Protein AF-A9YYJ5-F1 (afdb_monomer_lite)

pLDDT: mean 94.6, std 5.11, range [68.69, 98.81]

InterPro domains:
  IPR011050 Pectin lyase fold/virulence factor [SSF51126] (21-91)
  IPR057275 GLAA-B, beta-barrel domain I [PF23763] (78-206)

Foldseek 3Di:
DEAEDEQPPFDWDQDDFPVAFRDTAGEPAEQECEEAEEAECVQYEYEYFDQHAHAEAYQYENYEYENYHYYYPADLKWKWFFADDDPVQGKTKTQTDPSFDWDADPQFIWTDGGPDIFGQAFKFKADPVVRGGDDPRVQQDDFPFKDFAPDDDCPVVDDDPDDDDCPPPVNVPPRMDTQWGWDAPDVRMIMIHRGDGHHDDGRIMMMGQHHPNVSRRHDNYDHYSYYNYYYD

Structure (mmCIF, N/CA/C/O backbone):
data_AF-A9YYJ5-F1
#
_entry.id   AF-A9YYJ5-F1
#
loop_
_atom_site.group_PDB
_atom_site.id
_atom_site.type_symbol
_atom_site.label_atom_id
_atom_site.label_alt_id
_atom_site.label_comp_id
_atom_site.label_asym_id
_atom_site.label_entity_id
_atom_site.label_seq_id
_atom_site.pdbx_PDB_ins_code
_atom_site.Cartn_x
_atom_site.Cartn_y
_atom_site.Cartn_z
_atom_site.occupancy
_atom_site.B_iso_or_equiv
_atom_site.auth_seq_id
_atom_site.auth_comp_id
_atom_site.auth_asym_id
_atom_site.auth_atom_id
_atom_site.pdbx_PDB_model_num
ATOM 1 N N . GLY A 1 1 ? -7.879 -14.415 21.179 1.00 96.62 1 GLY A N 1
ATOM 2 C CA . GLY A 1 1 ? -8.102 -15.306 20.013 1.00 96.62 1 GLY A CA 1
ATOM 3 C C . GLY A 1 1 ? -7.840 -14.550 18.723 1.00 96.62 1 GLY A C 1
ATOM 4 O O . GLY A 1 1 ? -7.528 -13.370 18.808 1.00 96.62 1 GLY A O 1
ATOM 5 N N . VAL A 1 2 ? -7.962 -15.189 17.555 1.00 98.62 2 VAL A N 1
ATOM 6 C CA . VAL A 1 2 ? -7.842 -14.508 16.248 1.00 98.62 2 VAL A CA 1
ATOM 7 C C . VAL A 1 2 ? -9.230 -14.364 15.625 1.00 98.62 2 VAL A C 1
ATOM 9 O O . VAL A 1 2 ? -9.954 -15.352 15.516 1.00 98.62 2 VAL A O 1
ATOM 12 N N . TYR A 1 3 ? -9.602 -13.143 15.243 1.00 98.56 3 TYR A N 1
ATOM 13 C CA . TYR A 1 3 ? -10.899 -12.817 14.646 1.00 98.56 3 TYR A CA 1
ATOM 14 C C . TYR A 1 3 ? -10.692 -12.172 13.281 1.00 98.56 3 TYR A C 1
ATOM 16 O O . TYR A 1 3 ? -9.906 -11.236 13.151 1.00 98.56 3 TYR A O 1
ATOM 24 N N . HIS A 1 4 ? -11.412 -12.665 12.277 1.00 98.38 4 HIS A N 1
ATOM 25 C CA . HIS A 1 4 ? -11.310 -12.194 10.899 1.00 98.38 4 HIS A CA 1
ATOM 26 C C . HIS A 1 4 ? -12.514 -11.330 10.531 1.00 98.38 4 HIS A C 1
ATOM 28 O O . HIS A 1 4 ? -13.659 -11.712 10.780 1.00 98.38 4 HIS A O 1
ATOM 34 N N . PHE A 1 5 ? -12.249 -10.184 9.908 1.00 98.19 5 PHE A N 1
ATOM 35 C CA . PHE A 1 5 ? -13.264 -9.227 9.478 1.00 98.19 5 PHE A CA 1
ATOM 36 C C . PHE A 1 5 ? -13.192 -9.037 7.968 1.00 98.19 5 PHE A C 1
ATOM 38 O O . PHE A 1 5 ? -12.142 -8.692 7.427 1.00 98.19 5 PHE A O 1
ATOM 45 N N . TYR A 1 6 ? -14.332 -9.242 7.309 1.00 97.75 6 TYR A N 1
ATOM 46 C CA . TYR A 1 6 ? -14.466 -9.166 5.858 1.00 97.75 6 TYR A CA 1
ATOM 47 C C . TYR A 1 6 ? -15.315 -7.957 5.445 1.00 97.75 6 TYR A C 1
ATOM 49 O O . TYR A 1 6 ? -16.278 -7.602 6.141 1.00 97.75 6 TYR A O 1
ATOM 57 N N . PRO A 1 7 ? -14.997 -7.317 4.307 1.00 96.38 7 PRO A N 1
ATOM 58 C CA . PRO A 1 7 ? -15.644 -6.081 3.890 1.00 96.38 7 PRO A CA 1
ATOM 59 C C . PRO A 1 7 ? -17.125 -6.273 3.546 1.00 96.38 7 PRO A C 1
ATOM 61 O O . PRO A 1 7 ? -17.901 -5.324 3.645 1.00 96.38 7 PRO A O 1
ATOM 64 N N . ASP A 1 8 ? -17.547 -7.477 3.169 1.00 95.81 8 ASP A N 1
ATOM 65 C CA . ASP A 1 8 ? -18.873 -7.825 2.644 1.00 95.81 8 ASP A CA 1
ATOM 66 C C . ASP A 1 8 ? -20.043 -7.333 3.494 1.00 95.81 8 ASP A C 1
ATOM 68 O O . ASP A 1 8 ? -21.088 -6.961 2.953 1.00 95.81 8 ASP A O 1
ATOM 72 N N . LYS A 1 9 ? -19.865 -7.319 4.819 1.00 95.25 9 LYS A N 1
ATOM 73 C CA . LYS A 1 9 ? -20.883 -6.905 5.797 1.00 95.25 9 LYS A CA 1
ATOM 74 C C . LYS A 1 9 ? -20.497 -5.663 6.603 1.00 95.25 9 LYS A C 1
ATOM 76 O O . LYS A 1 9 ? -21.280 -5.241 7.449 1.00 95.25 9 LYS A O 1
ATOM 81 N N . GLY A 1 10 ? -19.327 -5.078 6.348 1.00 94.75 10 GLY A N 1
ATOM 82 C CA . GLY A 1 10 ? -18.907 -3.841 7.005 1.00 94.75 10 GLY A CA 1
ATOM 83 C C . GLY A 1 10 ? -19.797 -2.661 6.608 1.00 94.75 10 GLY A C 1
ATOM 84 O O . GLY A 1 10 ? -20.263 -2.585 5.467 1.00 94.75 10 GLY A O 1
ATOM 85 N N . LEU A 1 11 ? -20.009 -1.718 7.531 1.00 96.19 11 LEU A N 1
ATOM 86 C CA . LEU A 1 11 ? -20.732 -0.484 7.229 1.00 96.19 11 LEU A CA 1
ATOM 87 C C . LEU A 1 11 ? -19.965 0.285 6.148 1.00 96.19 11 LEU A C 1
ATOM 89 O O . LEU A 1 11 ? -18.800 0.627 6.344 1.00 96.19 11 LEU A O 1
ATOM 93 N N . ASN A 1 12 ? -20.619 0.548 5.018 1.00 95.81 12 ASN A N 1
ATOM 94 C CA . ASN A 1 12 ? -20.059 1.340 3.930 1.00 95.81 12 ASN A CA 1
ATOM 95 C C . ASN A 1 12 ? -20.434 2.815 4.111 1.00 95.81 12 ASN A C 1
ATOM 97 O O . ASN A 1 12 ? -21.616 3.158 4.060 1.00 95.81 12 ASN A O 1
ATOM 101 N N . GLN A 1 13 ? -19.443 3.683 4.298 1.00 93.19 13 GLN A N 1
ATOM 102 C CA . GLN A 1 13 ? -19.667 5.1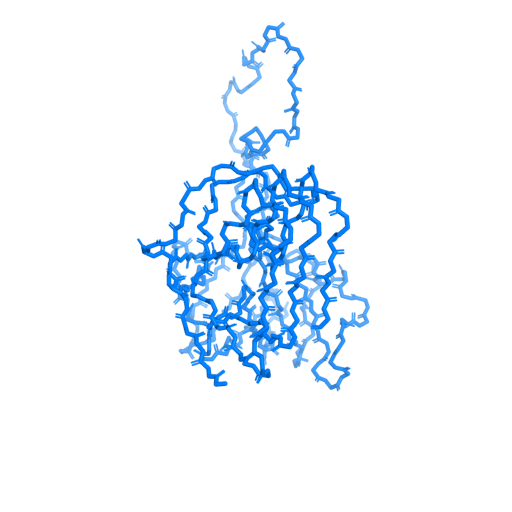00 4.575 1.00 93.19 13 GLN A CA 1
ATOM 103 C C . GLN A 1 13 ? -18.597 5.968 3.913 1.00 93.19 13 GLN A C 1
ATOM 105 O O . GLN A 1 13 ? -17.415 5.632 3.926 1.00 93.19 13 GLN A O 1
ATOM 110 N N . PHE A 1 14 ? -19.005 7.113 3.361 1.00 93.88 14 PHE A N 1
ATOM 111 C CA . PHE A 1 14 ? -18.060 8.140 2.931 1.00 93.88 14 PHE A CA 1
ATOM 112 C C . PHE A 1 14 ? -17.509 8.883 4.147 1.00 93.88 14 PHE A C 1
ATOM 114 O O . PHE A 1 14 ? -18.274 9.454 4.929 1.00 93.88 14 PHE A O 1
ATOM 121 N N . VAL A 1 15 ? -16.187 8.891 4.295 1.00 91.81 15 VAL A N 1
ATOM 122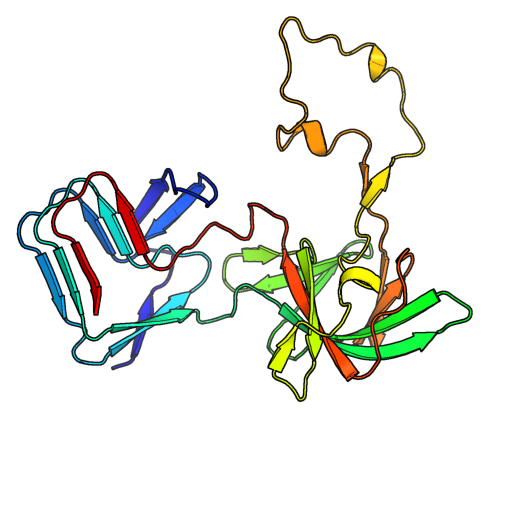 C CA . VAL A 1 15 ? -15.505 9.504 5.437 1.00 91.81 15 VAL A CA 1
ATOM 123 C C . VAL A 1 15 ? -14.485 10.536 4.978 1.00 91.81 15 VAL A C 1
ATOM 125 O O . VAL A 1 15 ? -13.858 10.397 3.929 1.00 91.81 15 VAL A O 1
ATOM 128 N N . TYR A 1 16 ? -14.309 11.560 5.812 1.00 91.06 16 TYR A N 1
ATOM 129 C CA . TYR A 1 16 ? -13.240 12.542 5.666 1.00 91.06 16 TYR A CA 1
ATOM 130 C C . TYR A 1 16 ? -12.121 12.177 6.631 1.00 91.06 16 TYR A C 1
ATOM 132 O O . TYR A 1 16 ? -12.349 12.169 7.847 1.00 91.06 16 TYR A O 1
ATOM 140 N N . LEU A 1 17 ? -10.941 11.860 6.107 1.00 88.25 17 LEU A N 1
ATOM 141 C CA . LEU A 1 17 ? -9.835 11.326 6.898 1.00 88.25 17 LEU A CA 1
ATOM 142 C C . LEU A 1 17 ? -8.634 12.265 6.807 1.00 88.25 17 LEU A C 1
ATOM 144 O O . LEU A 1 17 ? -7.987 12.374 5.770 1.00 88.25 17 LEU A O 1
ATOM 148 N N . SER A 1 18 ? -8.301 12.925 7.918 1.00 85.75 18 SER A N 1
ATOM 149 C CA . SER A 1 18 ? -7.141 13.820 7.967 1.00 85.75 18 SER A CA 1
ATOM 150 C C . SER A 1 18 ? -5.857 13.095 7.533 1.00 85.75 18 SER A C 1
ATOM 152 O O . SER A 1 18 ? -5.591 11.963 7.953 1.00 85.75 18 SER A O 1
ATOM 154 N N . ASN A 1 19 ? -5.065 13.749 6.672 1.00 84.69 19 ASN A N 1
ATOM 155 C CA . ASN A 1 19 ? -3.820 13.236 6.070 1.00 84.69 19 ASN A CA 1
ATOM 156 C C . ASN A 1 19 ? -3.968 11.959 5.200 1.00 84.69 19 ASN A C 1
ATOM 158 O O . ASN A 1 19 ? -2.980 11.430 4.673 1.00 84.69 19 ASN A O 1
ATOM 162 N N . HIS A 1 20 ? -5.202 11.492 5.018 1.00 86.94 20 HIS A N 1
ATOM 163 C CA . HIS A 1 20 ? -5.596 10.355 4.197 1.00 86.94 20 HIS A CA 1
ATOM 164 C C . HIS A 1 20 ? -6.544 10.828 3.094 1.00 86.94 20 HIS A C 1
ATOM 166 O O . HIS A 1 20 ? -6.828 12.018 2.960 1.00 86.94 20 HIS A O 1
ATOM 172 N N . ARG A 1 21 ? -6.969 9.906 2.234 1.00 84.00 21 ARG A N 1
ATOM 173 C CA . ARG A 1 21 ? -7.915 10.223 1.172 1.00 84.00 21 ARG A CA 1
ATOM 174 C C . ARG A 1 21 ? -9.342 10.170 1.708 1.00 84.00 21 ARG A C 1
ATOM 176 O O . ARG A 1 21 ? -9.720 9.190 2.344 1.00 84.00 21 ARG A O 1
ATOM 183 N N . ASP A 1 22 ? -10.137 11.175 1.359 1.00 89.62 22 ASP A N 1
ATOM 184 C CA . ASP A 1 22 ? -11.587 11.126 1.536 1.00 89.62 22 ASP A CA 1
ATOM 185 C C . ASP A 1 22 ? -12.166 10.074 0.586 1.00 89.62 22 ASP A C 1
ATOM 187 O O . ASP A 1 22 ? -11.967 10.128 -0.637 1.00 89.62 22 ASP A O 1
ATOM 191 N N . VAL A 1 23 ? -12.809 9.058 1.151 1.00 89.88 23 VAL A N 1
ATOM 192 C CA . VAL A 1 23 ? -13.173 7.845 0.416 1.00 89.88 23 VAL A CA 1
ATOM 193 C C . VAL A 1 23 ? -14.342 7.131 1.091 1.00 89.88 23 VAL A C 1
ATOM 195 O O . VAL A 1 23 ? -14.596 7.308 2.282 1.00 89.88 23 VAL A O 1
ATOM 198 N N . PHE A 1 24 ? -15.063 6.316 0.321 1.00 92.19 24 PHE A N 1
ATOM 199 C CA . PHE A 1 24 ? -15.942 5.302 0.894 1.00 92.19 24 PHE A CA 1
ATOM 200 C C . PHE A 1 24 ? -15.090 4.211 1.538 1.00 92.19 24 PHE A C 1
ATOM 202 O O . PHE A 1 24 ? -14.284 3.573 0.861 1.00 92.19 24 PHE A O 1
ATOM 209 N N . VAL A 1 25 ? -15.271 4.006 2.836 1.00 92.75 25 VAL A N 1
ATOM 210 C CA . VAL A 1 25 ? -14.623 2.935 3.595 1.00 92.75 25 VAL A CA 1
ATOM 211 C C . VAL A 1 25 ? -15.653 1.906 4.021 1.00 92.75 25 VAL A C 1
ATOM 213 O O . VAL A 1 25 ? -16.832 2.218 4.185 1.00 92.75 25 VAL A O 1
ATOM 216 N N . ARG A 1 26 ? -15.183 0.681 4.254 1.00 95.81 26 ARG A N 1
ATOM 217 C CA . ARG A 1 26 ? -15.946 -0.365 4.932 1.00 95.81 26 ARG A CA 1
ATOM 218 C C . ARG A 1 26 ? -15.383 -0.538 6.331 1.00 95.81 26 ARG A C 1
ATOM 220 O O . ARG A 1 26 ? -14.184 -0.781 6.467 1.00 95.81 26 ARG A O 1
ATOM 227 N N . THR A 1 27 ? -16.222 -0.399 7.350 1.00 95.94 27 THR A N 1
ATOM 228 C CA . THR A 1 27 ? -15.793 -0.516 8.749 1.00 95.94 27 THR A CA 1
ATOM 229 C C . THR A 1 27 ? -16.475 -1.668 9.470 1.00 95.94 27 THR A C 1
ATOM 231 O O . THR A 1 27 ? -17.664 -1.922 9.266 1.00 95.94 27 THR A O 1
ATOM 234 N N . ALA A 1 28 ? -15.704 -2.382 10.293 1.00 96.56 28 ALA A N 1
ATOM 235 C CA . ALA A 1 28 ? -16.232 -3.429 11.164 1.00 96.56 28 ALA A CA 1
ATOM 236 C C . ALA A 1 28 ? -16.774 -2.855 12.481 1.00 96.56 28 ALA A C 1
ATOM 238 O O . ALA A 1 28 ? -17.747 -3.379 13.015 1.00 96.56 28 ALA A O 1
ATOM 239 N N . PHE A 1 29 ? -16.177 -1.765 12.975 1.00 97.19 29 PHE A N 1
ATOM 240 C CA . PHE A 1 29 ? -16.532 -1.140 14.247 1.00 97.19 29 PHE A CA 1
ATOM 241 C C . PHE A 1 29 ? -16.857 0.354 14.058 1.00 97.19 29 PHE A C 1
ATOM 243 O O . PHE A 1 29 ? -16.022 1.216 14.359 1.00 97.19 29 PHE A O 1
ATOM 250 N N . PRO A 1 30 ? -18.065 0.684 13.559 1.00 96.38 30 PRO A N 1
ATOM 251 C CA . PRO A 1 30 ? -18.573 2.051 13.555 1.00 96.38 30 PRO A CA 1
ATOM 252 C C . PRO A 1 30 ? -19.052 2.441 14.962 1.00 96.38 30 PRO A C 1
ATOM 254 O O . PRO A 1 30 ? -20.180 2.151 15.354 1.00 96.38 30 PRO A O 1
ATOM 2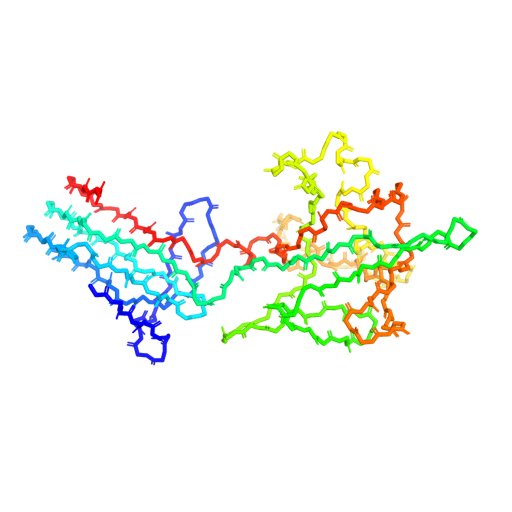57 N N . ILE A 1 31 ? -18.196 3.111 15.729 1.00 97.38 31 ILE A N 1
ATOM 258 C CA . ILE A 1 31 ? -18.506 3.627 17.067 1.00 97.38 31 ILE A CA 1
ATOM 259 C C . ILE A 1 31 ? -18.994 5.068 16.895 1.00 97.38 31 ILE A C 1
ATOM 261 O O . ILE A 1 31 ? -18.206 6.014 16.901 1.00 97.38 31 ILE A O 1
ATOM 265 N N . ILE A 1 32 ? -20.295 5.224 16.648 1.00 97.00 32 ILE A N 1
ATOM 266 C CA . ILE A 1 32 ? -20.912 6.505 16.288 1.00 97.00 32 ILE A CA 1
ATOM 267 C C . ILE A 1 32 ? -21.961 6.886 17.335 1.00 97.00 32 ILE A C 1
ATOM 269 O O . ILE A 1 32 ? -22.839 6.076 17.621 1.00 97.00 32 ILE A O 1
ATOM 273 N N . ASN A 1 33 ? -21.909 8.118 17.852 1.00 97.62 33 ASN A N 1
ATOM 274 C CA . ASN A 1 33 ? -22.857 8.639 18.849 1.00 97.62 33 ASN A CA 1
ATOM 275 C C . ASN A 1 33 ? -22.924 7.824 20.158 1.00 97.62 33 ASN A C 1
ATOM 277 O O . ASN A 1 33 ? -23.997 7.655 20.738 1.00 97.62 33 ASN A O 1
ATOM 281 N N . TYR A 1 34 ? -21.779 7.323 20.630 1.00 97.94 34 TYR A N 1
ATOM 282 C CA . TYR A 1 34 ? -21.665 6.644 21.925 1.00 97.94 34 TYR A CA 1
ATOM 283 C C . TYR A 1 34 ? -21.164 7.582 23.027 1.00 97.94 34 TYR A C 1
ATOM 285 O O . TYR A 1 34 ? -20.306 8.424 22.784 1.00 97.94 34 TYR A O 1
ATOM 293 N N . ASP A 1 35 ? -21.635 7.367 24.256 1.00 97.88 35 ASP A N 1
ATOM 294 C CA . ASP A 1 35 ? -21.037 7.906 25.481 1.00 97.88 35 ASP A CA 1
ATOM 295 C C . ASP A 1 35 ? -20.796 6.748 26.459 1.00 97.88 35 ASP A C 1
ATOM 297 O O . ASP A 1 35 ? -21.747 6.110 26.913 1.00 97.88 35 ASP A O 1
ATOM 301 N N . GLY A 1 36 ? -19.527 6.432 26.723 1.00 97.38 36 GLY A N 1
ATOM 302 C CA . GLY A 1 36 ? -19.134 5.324 27.598 1.00 97.38 36 GLY A CA 1
ATOM 303 C C . GLY A 1 36 ? -19.165 3.966 26.895 1.00 97.38 36 GLY A C 1
ATOM 304 O O . GLY A 1 36 ? -20.003 3.117 27.197 1.00 97.38 36 GLY A O 1
ATOM 305 N N . PHE A 1 37 ? -18.233 3.740 25.966 1.00 97.19 37 PHE A N 1
ATOM 306 C CA . PHE A 1 37 ? -18.127 2.485 25.213 1.00 97.19 37 PHE A CA 1
ATOM 307 C C . PHE A 1 37 ? -16.703 1.924 25.240 1.00 97.19 37 PHE A C 1
ATOM 309 O O . PHE A 1 37 ? -15.749 2.628 24.913 1.00 97.19 37 PHE A O 1
ATOM 316 N N . THR A 1 38 ? -16.559 0.640 25.573 1.00 98.19 38 THR A N 1
ATOM 317 C CA . THR A 1 38 ? -15.255 -0.032 25.639 1.00 98.19 38 THR A CA 1
ATOM 318 C C . THR A 1 38 ? -15.239 -1.289 24.780 1.00 98.19 38 THR A C 1
ATOM 320 O O . THR A 1 38 ? -16.091 -2.165 24.938 1.00 98.19 38 THR A O 1
ATOM 323 N N . ILE A 1 39 ? -14.226 -1.408 23.922 1.00 98.06 39 ILE A N 1
ATOM 324 C CA . ILE A 1 39 ? -13.825 -2.674 23.303 1.00 98.06 39 ILE A CA 1
ATOM 325 C C . ILE A 1 39 ? -12.624 -3.204 24.084 1.00 98.06 39 ILE A C 1
ATOM 327 O O . ILE A 1 39 ? -11.557 -2.599 24.048 1.00 98.06 39 ILE A O 1
ATOM 331 N N . ASP A 1 40 ? -12.790 -4.339 24.763 1.00 98.06 40 ASP A N 1
ATOM 332 C CA . ASP A 1 40 ? -11.686 -5.077 25.384 1.00 98.06 40 ASP A CA 1
ATOM 333 C C . ASP A 1 40 ? -11.434 -6.369 24.604 1.00 98.06 40 ASP A C 1
ATOM 335 O O . ASP A 1 40 ? -12.213 -7.326 24.663 1.00 98.06 40 ASP A O 1
ATOM 339 N N . GLY A 1 41 ? -10.344 -6.384 23.838 1.00 97.56 41 GLY A N 1
ATOM 340 C CA . GLY A 1 41 ? -9.949 -7.537 23.039 1.00 97.56 41 GLY A CA 1
ATOM 341 C C . GLY A 1 41 ? -9.445 -8.713 23.869 1.00 97.56 41 GLY A C 1
ATOM 342 O O . GLY A 1 41 ? -9.337 -9.815 23.327 1.00 97.56 41 GLY A O 1
ATOM 343 N N . GLN A 1 42 ? -9.130 -8.514 25.154 1.00 97.94 42 GLN A N 1
ATOM 344 C CA . GLN A 1 42 ? -8.554 -9.530 26.041 1.00 97.94 42 GLN A CA 1
ATOM 345 C C . GLN A 1 42 ? -7.342 -10.249 25.407 1.00 97.94 42 GLN A C 1
ATOM 347 O O . GLN A 1 42 ? -7.209 -11.471 25.479 1.00 97.94 42 GLN A O 1
ATOM 352 N N . GLY A 1 43 ? -6.483 -9.490 24.717 1.00 97.94 43 GLY A N 1
ATOM 353 C CA . GLY A 1 43 ? -5.297 -9.997 24.021 1.00 97.94 43 GLY A CA 1
ATOM 354 C C . GLY A 1 43 ? -5.603 -10.646 22.669 1.00 97.94 43 GLY A C 1
ATOM 355 O O . GLY A 1 43 ? -4.887 -11.548 22.237 1.00 97.94 43 GLY A O 1
ATOM 356 N N . SER A 1 44 ? -6.697 -10.256 22.012 1.00 98.38 44 SER A N 1
ATOM 357 C CA . SER A 1 44 ? -7.081 -10.812 20.711 1.00 98.38 44 SER A CA 1
ATOM 358 C C . SER A 1 44 ? -6.425 -10.088 19.539 1.00 98.38 44 SER A C 1
ATOM 360 O O . SER A 1 44 ? -6.140 -8.895 19.601 1.00 98.38 44 SER A O 1
ATOM 362 N N . THR A 1 45 ? -6.243 -10.819 18.441 1.00 98.62 45 THR A N 1
ATOM 363 C CA . THR A 1 45 ? -5.771 -10.288 17.162 1.00 98.62 45 THR A CA 1
ATOM 364 C C . THR A 1 45 ? -6.942 -10.177 16.198 1.00 98.62 45 THR A C 1
ATOM 366 O O . THR A 1 45 ? -7.654 -11.154 15.962 1.00 98.62 45 THR A O 1
ATOM 369 N N . PHE A 1 46 ? -7.149 -8.990 15.646 1.00 98.50 46 PHE A N 1
ATOM 370 C CA . PHE A 1 46 ? -8.148 -8.702 14.628 1.00 98.50 46 PHE A CA 1
ATOM 371 C C . PHE A 1 46 ? -7.453 -8.592 13.272 1.00 98.50 46 PHE A C 1
ATOM 373 O O . PHE A 1 46 ? -6.627 -7.703 13.068 1.00 98.50 46 PHE A O 1
ATOM 380 N N . ILE A 1 47 ? -7.790 -9.507 12.365 1.00 98.38 47 ILE A N 1
ATOM 381 C CA . ILE A 1 47 ? -7.263 -9.569 11.002 1.00 98.38 47 ILE A CA 1
ATOM 382 C C . ILE A 1 47 ? -8.315 -9.025 10.040 1.00 98.38 47 ILE A C 1
ATOM 384 O O . ILE A 1 47 ? -9.430 -9.546 9.955 1.00 98.38 47 ILE A O 1
ATOM 388 N N . PHE A 1 48 ? -7.962 -7.975 9.309 1.00 98.06 48 PHE A N 1
ATOM 389 C CA . PHE A 1 48 ? -8.845 -7.321 8.349 1.00 98.06 48 PHE A CA 1
ATOM 390 C C . PHE A 1 48 ? -8.524 -7.744 6.919 1.00 98.06 48 PHE A C 1
ATOM 392 O O . PHE A 1 48 ? -7.364 -7.795 6.509 1.00 98.06 48 PHE A O 1
ATOM 399 N N . HIS A 1 49 ? -9.569 -8.025 6.148 1.00 97.62 49 HIS A N 1
ATOM 400 C CA . HIS A 1 49 ? -9.461 -8.448 4.759 1.00 97.62 49 HIS A CA 1
ATOM 401 C C . HIS A 1 49 ? -9.787 -7.283 3.812 1.00 97.62 49 HIS A C 1
ATOM 403 O O . HIS A 1 49 ? -10.785 -6.581 3.978 1.00 97.62 49 HIS A O 1
ATOM 409 N N . GLY A 1 50 ? -8.930 -7.053 2.815 1.00 94.88 50 GLY A N 1
ATOM 410 C CA . GLY A 1 50 ? -9.036 -5.911 1.901 1.00 94.88 50 GLY A CA 1
ATOM 411 C C . GLY A 1 50 ? -8.850 -4.540 2.565 1.00 94.88 50 GLY A C 1
ATOM 412 O O . GLY A 1 50 ? -8.283 -4.402 3.650 1.00 94.88 50 GLY A O 1
ATOM 413 N N . THR A 1 51 ? -9.320 -3.482 1.901 1.00 93.94 51 THR A N 1
ATOM 414 C CA . THR A 1 51 ? -9.175 -2.096 2.377 1.00 93.94 51 THR A CA 1
ATOM 415 C C . THR A 1 51 ? -10.294 -1.715 3.351 1.00 93.94 51 THR A C 1
ATOM 417 O O . THR A 1 51 ? -11.212 -0.965 3.005 1.00 93.94 51 THR A O 1
ATOM 420 N N . MET A 1 52 ? -10.243 -2.257 4.567 1.00 95.94 52 MET A N 1
ATOM 421 C CA . MET A 1 52 ? -11.176 -1.912 5.647 1.00 95.94 52 MET A CA 1
ATOM 422 C C . MET A 1 52 ? -10.601 -0.854 6.591 1.00 95.94 52 MET A C 1
ATOM 424 O O . MET A 1 52 ? -9.401 -0.842 6.842 1.00 95.94 52 MET A O 1
ATOM 428 N N . LEU A 1 53 ? -11.474 -0.008 7.144 1.00 96.00 53 LEU A N 1
ATOM 429 C CA . LEU A 1 53 ? -11.201 0.851 8.301 1.00 96.00 53 LEU A CA 1
ATOM 430 C C . LEU A 1 53 ? -11.647 0.093 9.563 1.00 96.00 53 LEU A C 1
ATOM 432 O O . LEU A 1 53 ? -12.856 0.032 9.804 1.00 96.00 53 LEU A O 1
ATOM 436 N N . PRO A 1 54 ? -10.734 -0.489 10.363 1.00 97.06 54 PRO A N 1
ATOM 437 C CA . PRO A 1 54 ? -11.094 -1.270 11.543 1.00 97.06 54 PRO A CA 1
ATOM 438 C C . PRO A 1 54 ? -12.040 -0.524 12.481 1.00 97.06 54 PRO A C 1
ATOM 440 O O . PRO A 1 54 ? -13.192 -0.934 12.637 1.00 97.06 54 PRO A O 1
ATOM 443 N N . PHE A 1 55 ? -11.581 0.608 13.021 1.00 97.25 55 PHE A N 1
ATOM 444 C CA . PHE A 1 55 ? -12.306 1.395 14.012 1.00 97.25 55 PHE A CA 1
ATOM 445 C C . PHE A 1 55 ? -12.606 2.794 13.488 1.00 97.25 55 PHE A C 1
ATOM 447 O O . PHE A 1 55 ? -11.694 3.578 13.200 1.00 97.25 55 PHE A O 1
ATOM 454 N N . HIS A 1 56 ? -13.892 3.126 13.405 1.00 96.38 56 HIS A N 1
ATOM 455 C CA . HIS A 1 56 ? -14.341 4.473 13.084 1.00 96.38 56 HIS A CA 1
ATOM 456 C C . HIS A 1 56 ? -15.112 5.061 14.263 1.00 96.38 56 HIS A C 1
ATOM 458 O O . HIS A 1 56 ? -16.272 4.723 14.476 1.00 96.38 56 HIS A O 1
ATOM 464 N N . VAL A 1 57 ? -14.457 5.935 15.027 1.00 97.38 57 VAL A N 1
ATOM 465 C CA . VAL A 1 57 ? -15.039 6.632 16.176 1.00 97.38 57 VAL A CA 1
ATOM 466 C C . VAL A 1 57 ? -15.493 8.019 15.737 1.00 97.38 57 VAL A C 1
ATOM 468 O O . VAL A 1 57 ? -14.669 8.848 15.341 1.00 97.38 57 VAL A O 1
ATOM 471 N N . MET A 1 58 ? -16.790 8.293 15.829 1.00 97.00 58 MET A N 1
ATOM 472 C CA . MET A 1 58 ? -17.363 9.563 15.391 1.00 97.00 58 MET A CA 1
ATOM 473 C C . MET A 1 58 ? -18.410 10.077 16.375 1.00 97.00 58 MET A C 1
ATOM 475 O O . MET A 1 58 ? -19.221 9.297 16.869 1.00 97.00 58 MET A O 1
ATOM 479 N N . GLU A 1 59 ? -18.394 11.381 16.656 1.00 97.56 59 GLU A N 1
ATOM 480 C CA . GLU A 1 59 ? -19.415 12.040 17.493 1.00 97.56 59 GLU A CA 1
ATOM 481 C C . GLU A 1 59 ? -19.625 11.327 18.843 1.00 97.56 59 GLU A C 1
ATOM 483 O O . GLU A 1 59 ? -20.740 11.187 19.325 1.00 97.56 59 GLU A O 1
ATOM 488 N N . SER A 1 60 ? -18.545 10.806 19.432 1.00 98.31 60 SER A N 1
ATOM 489 C CA . SER A 1 60 ? -18.610 9.955 20.626 1.00 98.31 60 SER A CA 1
ATOM 490 C C . SER A 1 60 ? -17.769 10.512 21.775 1.00 98.31 60 SER A C 1
ATOM 492 O O . SER A 1 60 ? -16.815 11.265 21.563 1.00 98.31 60 SER A O 1
ATOM 494 N N . GLN A 1 61 ? -18.092 10.118 23.002 1.00 98.38 61 GLN A N 1
ATOM 495 C CA . GLN A 1 61 ? -17.359 10.480 24.209 1.00 98.38 61 GLN A CA 1
ATOM 496 C C . GLN A 1 61 ? -17.027 9.238 25.047 1.00 98.38 61 GLN A C 1
ATOM 498 O O . GLN A 1 61 ? -17.754 8.248 25.019 1.00 98.38 61 GLN A O 1
ATOM 503 N N . ASN A 1 62 ? -15.920 9.283 25.796 1.00 98.25 62 ASN A N 1
ATOM 504 C CA . ASN A 1 62 ? -15.535 8.234 26.747 1.00 98.25 62 ASN A CA 1
ATOM 505 C C . ASN A 1 62 ? -15.428 6.851 26.072 1.00 98.25 62 ASN A C 1
ATOM 507 O O . ASN A 1 62 ? -16.059 5.882 26.499 1.00 98.25 62 ASN A O 1
ATOM 511 N N . VAL A 1 63 ? -14.657 6.783 24.981 1.00 98.62 63 VAL A N 1
ATOM 512 C CA . VAL A 1 63 ? -14.446 5.555 24.199 1.00 98.62 63 VAL A CA 1
ATOM 513 C C . VAL A 1 63 ? -13.061 4.979 24.485 1.00 98.62 63 VAL A C 1
ATOM 515 O O . VAL A 1 63 ? -12.066 5.696 24.388 1.00 98.62 63 VAL A O 1
ATOM 518 N N . GLU A 1 64 ? -12.984 3.682 24.780 1.00 98.44 64 GLU A N 1
ATOM 519 C CA . GLU A 1 64 ? -11.728 2.956 25.018 1.00 98.44 64 GLU A CA 1
ATOM 520 C C . GLU A 1 64 ? -11.636 1.717 24.113 1.00 98.44 64 GLU A C 1
ATOM 522 O O . GLU A 1 64 ? -12.583 0.936 24.018 1.00 98.44 64 GLU A O 1
ATOM 527 N N . ILE A 1 65 ? -10.499 1.525 23.442 1.00 98.38 65 ILE A N 1
ATOM 528 C CA . ILE A 1 65 ? -10.186 0.304 22.685 1.00 98.38 65 ILE A CA 1
ATOM 529 C C . ILE A 1 65 ? -8.890 -0.261 23.247 1.00 98.38 65 ILE A C 1
ATOM 531 O O . ILE A 1 65 ? -7.844 0.341 23.043 1.00 98.38 65 ILE A O 1
ATOM 535 N N . LYS A 1 66 ? -8.951 -1.415 23.909 1.00 98.12 66 LYS A N 1
ATOM 536 C CA . LYS A 1 66 ? -7.797 -1.966 24.619 1.00 98.12 66 LYS A CA 1
ATOM 537 C C . LYS A 1 66 ? -7.564 -3.436 24.371 1.00 98.12 66 LYS A C 1
ATOM 539 O O . LYS A 1 66 ? -8.501 -4.183 24.075 1.00 98.12 66 LYS A O 1
ATOM 544 N N . ASN A 1 67 ? -6.323 -3.868 24.567 1.00 98.06 67 ASN A N 1
ATOM 545 C CA . ASN A 1 67 ? -5.927 -5.275 24.503 1.00 98.06 67 ASN A CA 1
ATOM 546 C C . ASN A 1 67 ? -6.257 -5.920 23.140 1.00 98.06 67 ASN A C 1
ATOM 548 O O . ASN A 1 67 ? -6.681 -7.081 23.077 1.00 98.06 67 ASN A O 1
ATOM 552 N N . VAL A 1 68 ? -6.090 -5.159 22.051 1.00 97.81 68 VAL A N 1
ATOM 553 C CA . VAL A 1 68 ? -6.314 -5.605 20.667 1.00 97.81 68 VAL A CA 1
ATOM 554 C C . VAL A 1 68 ? -5.033 -5.436 19.854 1.00 97.81 68 VAL A C 1
ATOM 556 O O . VAL A 1 68 ? -4.434 -4.367 19.829 1.00 97.81 68 VAL A O 1
ATOM 559 N N . THR A 1 69 ? -4.646 -6.469 19.109 1.00 97.81 69 THR A N 1
ATOM 560 C CA . THR A 1 69 ? -3.701 -6.348 17.988 1.00 97.81 69 THR A CA 1
ATOM 561 C C . THR A 1 69 ? -4.482 -6.230 16.685 1.00 97.81 69 THR A C 1
ATOM 563 O O . THR A 1 69 ? -5.409 -7.004 16.465 1.00 97.81 69 THR A O 1
ATOM 566 N N . VAL A 1 70 ? -4.113 -5.292 15.815 1.00 97.44 70 VAL A N 1
ATOM 567 C CA . VAL A 1 70 ? -4.733 -5.109 14.494 1.00 97.44 70 VAL A CA 1
ATOM 568 C C . VAL A 1 70 ? -3.708 -5.413 13.417 1.00 97.44 70 VAL A C 1
ATOM 570 O O . VAL A 1 70 ? -2.613 -4.857 13.451 1.00 97.44 70 VAL A O 1
ATOM 573 N N . ASP A 1 71 ? -4.087 -6.241 12.450 1.00 97.44 71 ASP A N 1
ATOM 574 C CA . ASP A 1 71 ? -3.304 -6.472 11.239 1.00 97.44 71 ASP A CA 1
ATOM 575 C C . ASP A 1 71 ? -4.224 -6.738 10.037 1.00 97.44 71 ASP A C 1
ATOM 577 O O . ASP A 1 71 ? -5.449 -6.832 10.171 1.00 97.44 71 ASP A O 1
ATOM 581 N N . TRP A 1 72 ? -3.639 -6.859 8.852 1.00 96.94 72 TRP A N 1
ATOM 582 C CA . TRP A 1 72 ? -4.337 -7.198 7.620 1.00 96.94 72 TRP A CA 1
ATOM 583 C C . TRP A 1 72 ? -3.922 -8.573 7.115 1.00 96.94 72 TRP A C 1
ATOM 585 O O . TRP A 1 72 ? -2.771 -8.975 7.236 1.00 96.94 72 TRP A O 1
ATOM 595 N N . ALA A 1 73 ? -4.865 -9.282 6.493 1.00 96.88 73 ALA A N 1
ATOM 596 C CA . ALA A 1 73 ? -4.609 -10.601 5.916 1.00 96.88 73 ALA A CA 1
ATOM 597 C C . ALA A 1 73 ? -3.556 -10.556 4.794 1.00 96.88 73 ALA A C 1
ATOM 599 O O . ALA A 1 73 ? -2.835 -11.523 4.574 1.00 96.88 73 ALA A O 1
ATOM 600 N N . MET A 1 74 ? -3.468 -9.421 4.094 1.00 95.81 74 MET A N 1
ATOM 601 C CA . MET A 1 74 ? -2.430 -9.133 3.111 1.00 95.81 74 MET A CA 1
ATOM 602 C C . MET A 1 74 ? -1.881 -7.730 3.349 1.00 95.81 74 MET A C 1
ATOM 604 O O . MET A 1 74 ? -2.645 -6.774 3.503 1.00 95.81 74 MET A O 1
ATOM 608 N N . ALA A 1 75 ? -0.556 -7.588 3.310 1.00 95.19 75 ALA A N 1
ATOM 609 C CA . ALA A 1 75 ? 0.082 -6.281 3.394 1.00 95.19 75 ALA A CA 1
ATOM 610 C C . ALA A 1 75 ? -0.392 -5.363 2.258 1.00 95.19 75 ALA A C 1
ATOM 612 O O . ALA A 1 75 ? -0.593 -5.803 1.125 1.00 95.19 75 ALA A O 1
ATOM 613 N N . PHE A 1 76 ? -0.518 -4.062 2.531 1.00 95.25 76 PHE A N 1
ATOM 614 C CA . PHE A 1 76 ? -0.955 -3.109 1.508 1.00 95.25 76 PHE A CA 1
ATOM 615 C C . PHE A 1 76 ? 0.069 -2.838 0.409 1.00 95.25 76 PHE A C 1
ATOM 617 O O . PHE A 1 76 ? -0.306 -2.460 -0.698 1.00 95.25 76 PHE A O 1
ATOM 624 N N . HIS A 1 77 ? 1.342 -3.025 0.730 1.00 96.56 77 HIS A N 1
ATOM 625 C CA . HIS A 1 77 ? 2.455 -2.910 -0.196 1.00 96.56 77 HIS A CA 1
ATOM 626 C C . HIS A 1 77 ? 2.803 -4.281 -0.789 1.00 96.56 77 HIS A C 1
ATOM 628 O O . HIS A 1 77 ? 2.295 -5.311 -0.339 1.00 96.56 77 HIS A O 1
ATOM 634 N N . SER A 1 78 ? 3.667 -4.279 -1.799 1.00 98.19 78 SER A N 1
ATOM 635 C CA . SER A 1 78 ? 4.231 -5.494 -2.393 1.00 98.19 78 SER A CA 1
ATOM 636 C C . SER A 1 78 ? 5.733 -5.330 -2.572 1.00 98.19 78 SER A C 1
ATOM 638 O O . SER A 1 78 ? 6.186 -4.228 -2.903 1.00 98.19 78 SER A O 1
ATOM 640 N N . GLU A 1 79 ? 6.494 -6.399 -2.348 1.00 98.44 79 GLU A N 1
ATOM 641 C CA . GLU A 1 79 ? 7.959 -6.365 -2.319 1.00 98.44 79 GLU A CA 1
ATOM 642 C C . GLU A 1 79 ? 8.600 -7.420 -3.217 1.00 98.44 79 GLU A C 1
ATOM 644 O O . GLU A 1 79 ? 8.061 -8.508 -3.431 1.00 98.44 79 GLU A O 1
ATOM 649 N N . GLY A 1 80 ? 9.781 -7.093 -3.731 1.00 98.50 80 GLY A N 1
ATOM 650 C CA . GLY A 1 80 ? 10.624 -8.032 -4.454 1.00 98.50 80 GLY A CA 1
ATOM 651 C C . GLY A 1 80 ? 12.098 -7.678 -4.338 1.00 98.50 80 GLY A C 1
ATOM 652 O O . GLY A 1 80 ? 12.453 -6.530 -4.079 1.00 98.50 80 GLY A O 1
ATOM 653 N N . GLU A 1 81 ? 12.963 -8.664 -4.533 1.00 98.62 81 GLU A N 1
ATOM 654 C CA . GLU A 1 81 ? 14.413 -8.485 -4.503 1.00 98.62 81 GLU A CA 1
ATOM 655 C C . GLU A 1 81 ? 14.934 -8.144 -5.899 1.00 98.62 81 GLU A C 1
ATOM 657 O O . GLU A 1 81 ? 14.579 -8.795 -6.881 1.00 98.62 81 GLU A O 1
ATOM 662 N N . VAL A 1 82 ? 15.792 -7.131 -6.008 1.00 98.62 82 VAL A N 1
ATOM 663 C CA . VAL A 1 82 ? 16.503 -6.845 -7.259 1.00 98.62 82 VAL A CA 1
ATOM 664 C C . VAL A 1 82 ? 17.577 -7.910 -7.455 1.00 98.62 82 VAL A C 1
ATOM 666 O O . VAL A 1 82 ? 18.517 -7.990 -6.668 1.00 98.62 82 VAL A O 1
ATOM 669 N N . VAL A 1 83 ? 17.465 -8.723 -8.504 1.00 98.69 83 VAL A N 1
ATOM 670 C CA . VAL A 1 83 ? 18.312 -9.918 -8.678 1.00 98.69 83 VAL A CA 1
ATOM 671 C C . VAL A 1 83 ? 19.329 -9.801 -9.808 1.00 98.69 83 VAL A C 1
ATOM 673 O O . VAL A 1 83 ? 20.335 -10.509 -9.797 1.00 98.69 83 VAL A O 1
ATOM 676 N N . LYS A 1 84 ? 19.100 -8.925 -10.792 1.00 98.62 84 LYS A N 1
ATOM 677 C CA . LYS A 1 84 ? 19.965 -8.839 -11.976 1.00 98.62 84 LYS A CA 1
ATOM 678 C C . LYS A 1 84 ? 19.899 -7.477 -12.646 1.00 98.62 84 LYS A C 1
ATOM 680 O O . LYS A 1 84 ? 18.838 -6.867 -12.689 1.00 98.62 84 LYS A O 1
ATOM 685 N N . HIS A 1 85 ? 21.016 -7.050 -13.229 1.00 98.50 85 HIS A N 1
ATOM 686 C CA . HIS A 1 85 ? 21.097 -5.901 -14.131 1.00 98.50 85 HIS A CA 1
ATOM 687 C C . HIS A 1 85 ? 21.461 -6.327 -15.552 1.00 98.50 85 HIS A C 1
ATOM 689 O O . HIS A 1 85 ? 22.172 -7.312 -15.768 1.00 98.50 85 HIS A O 1
ATOM 695 N N . ASP A 1 86 ? 21.051 -5.504 -16.507 1.00 98.12 86 ASP A N 1
ATOM 696 C CA . ASP A 1 86 ? 21.660 -5.391 -17.825 1.00 98.12 86 ASP A CA 1
ATOM 697 C C . ASP A 1 86 ? 22.029 -3.920 -18.045 1.00 98.12 86 ASP A C 1
ATOM 699 O O . ASP A 1 86 ? 21.193 -3.097 -18.427 1.00 98.12 86 ASP A O 1
ATOM 703 N N . GLU A 1 87 ? 23.295 -3.598 -17.780 1.00 97.00 87 GLU A N 1
ATOM 704 C CA . GLU A 1 87 ? 23.845 -2.242 -17.890 1.00 97.00 87 GLU A CA 1
ATOM 705 C C . GLU A 1 87 ? 23.794 -1.708 -19.329 1.00 97.00 87 GLU A C 1
ATOM 707 O O . GLU A 1 87 ? 23.610 -0.514 -19.551 1.00 97.00 87 GLU A O 1
ATOM 712 N N . LYS A 1 88 ? 23.920 -2.587 -20.334 1.00 97.31 88 LYS A N 1
ATOM 713 C CA . LYS A 1 88 ? 23.919 -2.178 -21.746 1.00 97.31 88 LYS A CA 1
ATOM 714 C C . LYS A 1 88 ? 22.544 -1.667 -22.164 1.00 97.31 88 LYS A C 1
ATOM 716 O O . LYS A 1 88 ? 22.454 -0.683 -22.896 1.00 97.31 88 LYS A O 1
ATOM 721 N N . ASN A 1 89 ? 21.493 -2.355 -21.731 1.00 97.38 89 ASN A N 1
ATOM 722 C CA . ASN A 1 89 ? 20.113 -2.009 -22.067 1.00 97.38 89 ASN A CA 1
ATOM 723 C C . ASN A 1 89 ? 19.431 -1.138 -20.998 1.00 97.38 89 ASN A C 1
ATOM 725 O O . ASN A 1 89 ? 18.284 -0.735 -21.187 1.00 97.38 89 ASN A O 1
ATOM 729 N N . HIS A 1 90 ? 20.128 -0.834 -19.897 1.00 97.75 90 HIS A N 1
ATOM 730 C CA . HIS A 1 90 ? 19.608 -0.116 -18.728 1.00 97.75 90 HIS A CA 1
ATOM 731 C C . HIS A 1 90 ? 18.323 -0.751 -18.173 1.00 97.75 90 HIS A C 1
ATOM 733 O O . HIS A 1 90 ? 17.302 -0.084 -17.976 1.00 97.75 90 HIS A O 1
ATOM 739 N N . THR A 1 91 ? 18.368 -2.067 -17.955 1.00 98.50 91 THR A N 1
ATOM 740 C CA . THR A 1 91 ? 17.250 -2.844 -17.392 1.00 98.50 91 THR A CA 1
ATOM 741 C C . THR A 1 91 ? 17.671 -3.562 -16.119 1.00 98.50 91 THR A C 1
ATOM 743 O O . THR A 1 91 ? 18.858 -3.798 -15.892 1.00 98.50 91 THR A O 1
ATOM 746 N N . PHE A 1 92 ? 16.697 -3.910 -15.286 1.00 98.62 92 PHE A N 1
ATOM 747 C CA . PHE A 1 92 ? 16.922 -4.689 -14.074 1.00 98.62 92 PHE A CA 1
ATOM 748 C C . PHE A 1 92 ? 15.771 -5.663 -13.845 1.00 98.62 92 PHE A C 1
ATOM 750 O O . PHE A 1 92 ? 14.635 -5.383 -14.229 1.00 98.62 92 PHE A O 1
ATOM 757 N N . ASP A 1 93 ? 16.072 -6.785 -13.204 1.00 98.81 93 ASP A N 1
ATOM 758 C CA . ASP A 1 93 ? 15.112 -7.840 -12.904 1.00 98.81 93 ASP A CA 1
ATOM 759 C C . ASP A 1 93 ? 14.800 -7.824 -11.408 1.00 98.81 93 ASP A C 1
ATOM 761 O O . ASP A 1 93 ? 15.707 -7.750 -10.570 1.00 98.81 93 ASP A O 1
ATOM 765 N N . VAL A 1 94 ? 13.514 -7.899 -11.076 1.00 98.81 94 VAL A N 1
ATOM 766 C CA . VAL A 1 94 ? 13.015 -7.992 -9.703 1.00 98.81 94 VAL A CA 1
ATOM 767 C C . VAL A 1 94 ? 12.300 -9.320 -9.540 1.00 98.81 94 VAL A C 1
ATOM 769 O O . VAL A 1 94 ? 11.362 -9.611 -10.280 1.00 98.81 94 VAL A O 1
ATOM 772 N N . LYS A 1 95 ? 12.725 -10.103 -8.552 1.00 98.81 95 LYS A N 1
ATOM 773 C CA . LYS A 1 95 ? 12.021 -11.301 -8.109 1.00 98.81 95 LYS A CA 1
ATOM 774 C C . LYS A 1 95 ? 11.015 -10.914 -7.032 1.00 98.81 95 LYS A C 1
ATOM 776 O O . LYS A 1 95 ? 11.412 -10.649 -5.897 1.00 98.81 95 LYS A O 1
ATOM 781 N N . PHE A 1 96 ? 9.736 -10.850 -7.386 1.00 98.62 96 PHE A N 1
ATOM 782 C CA . PHE A 1 96 ? 8.670 -10.600 -6.415 1.00 98.62 96 PHE A CA 1
ATOM 783 C C . PHE A 1 96 ? 8.467 -11.821 -5.519 1.00 98.62 96 PHE A C 1
ATOM 785 O O . PHE A 1 96 ? 8.618 -12.957 -5.966 1.00 98.62 96 PHE A O 1
ATOM 792 N N . PHE A 1 97 ? 8.181 -11.587 -4.237 1.00 97.94 97 PHE A N 1
ATOM 793 C CA . PHE A 1 97 ? 7.929 -12.676 -3.294 1.00 97.94 97 PHE A CA 1
ATOM 794 C C . PHE A 1 97 ? 6.549 -13.301 -3.536 1.00 97.94 97 PHE A C 1
ATOM 796 O O . PHE A 1 97 ? 5.607 -12.592 -3.885 1.00 97.94 97 PHE A O 1
ATOM 803 N N . ASP A 1 98 ? 6.422 -14.613 -3.306 1.00 96.81 98 ASP A N 1
ATOM 804 C CA . ASP A 1 98 ? 5.208 -15.401 -3.596 1.00 96.81 98 ASP A CA 1
ATOM 805 C C . ASP A 1 98 ? 3.946 -14.873 -2.883 1.00 96.81 98 ASP A C 1
ATOM 807 O O . ASP A 1 98 ? 2.823 -15.076 -3.339 1.00 96.81 98 ASP A O 1
ATOM 811 N N . GLU A 1 99 ? 4.130 -14.147 -1.777 1.00 96.50 99 GLU A N 1
ATOM 812 C CA . GLU A 1 99 ? 3.079 -13.476 -1.001 1.00 96.50 99 GLU A CA 1
ATOM 813 C C . GLU A 1 99 ? 2.401 -12.316 -1.762 1.00 96.50 99 GLU A C 1
ATOM 815 O O . GLU A 1 99 ? 1.351 -11.814 -1.347 1.00 96.50 99 GLU A O 1
ATOM 820 N N . TYR A 1 100 ? 2.991 -11.874 -2.877 1.00 97.44 100 TYR A N 1
ATOM 821 C CA . TYR A 1 100 ? 2.550 -10.729 -3.671 1.00 97.44 100 TYR A CA 1
ATOM 822 C C . TYR A 1 100 ? 2.219 -11.137 -5.112 1.00 97.44 100 TYR A C 1
ATOM 824 O O . TYR A 1 100 ? 2.980 -10.833 -6.036 1.00 97.44 100 TYR A O 1
ATOM 832 N N . PRO A 1 101 ? 1.071 -11.802 -5.336 1.00 97.62 101 PRO A N 1
ATOM 833 C CA . PRO A 1 101 ? 0.667 -12.199 -6.676 1.00 97.62 101 PRO A CA 1
ATOM 834 C C . PRO A 1 101 ? 0.420 -10.967 -7.550 1.00 97.62 101 PRO A C 1
ATOM 836 O O . PRO A 1 101 ? -0.054 -9.925 -7.085 1.00 97.62 101 PRO A O 1
ATOM 839 N N . TYR A 1 102 ? 0.728 -11.086 -8.836 1.00 98.38 102 TYR A N 1
ATOM 840 C CA . TYR A 1 102 ? 0.583 -9.997 -9.790 1.00 98.38 102 TYR A CA 1
ATOM 841 C C . TYR A 1 102 ? 0.099 -10.485 -11.151 1.00 98.38 102 TYR A C 1
ATOM 843 O O . TYR A 1 102 ? 0.221 -11.654 -11.507 1.00 98.38 102 TYR A O 1
ATOM 851 N N . GLU A 1 103 ? -0.403 -9.539 -11.935 1.00 98.06 103 GLU A N 1
ATOM 852 C CA . GLU A 1 103 ? -0.658 -9.688 -13.360 1.00 98.06 103 GLU A CA 1
ATOM 853 C C . GLU A 1 103 ? 0.132 -8.635 -14.137 1.00 98.06 103 GLU A C 1
ATOM 855 O O . GLU A 1 103 ? 0.210 -7.470 -13.732 1.00 98.06 103 GLU A O 1
ATOM 860 N N . LEU A 1 104 ? 0.672 -9.027 -15.292 1.00 97.62 104 LEU A N 1
ATOM 861 C CA . LEU A 1 104 ? 1.189 -8.086 -16.279 1.00 97.62 104 LEU A CA 1
ATOM 862 C C . LEU A 1 104 ? 0.088 -7.763 -17.293 1.00 97.62 104 LEU A C 1
ATOM 864 O O . LEU A 1 104 ? -0.356 -8.625 -18.049 1.00 97.62 104 LEU A O 1
ATOM 868 N N . ARG A 1 105 ? -0.345 -6.502 -17.329 1.00 96.50 105 ARG A N 1
ATOM 869 C CA . ARG A 1 105 ? -1.368 -5.998 -18.252 1.00 96.50 105 ARG A CA 1
ATOM 870 C C . ARG A 1 105 ? -0.756 -4.894 -19.103 1.00 96.50 105 ARG A C 1
ATOM 872 O O . ARG A 1 105 ? -0.371 -3.857 -18.578 1.00 96.50 105 ARG A O 1
ATOM 879 N N . ASN A 1 106 ? -0.656 -5.107 -20.415 1.00 94.44 106 ASN A N 1
ATOM 880 C CA . ASN A 1 106 ? -0.094 -4.129 -21.362 1.00 94.44 106 ASN A CA 1
ATOM 881 C C . ASN A 1 106 ? 1.312 -3.619 -20.976 1.00 94.44 106 ASN A C 1
ATOM 883 O O . ASN A 1 106 ? 1.616 -2.439 -21.136 1.00 94.44 106 ASN A O 1
ATOM 887 N N . GLY A 1 107 ? 2.162 -4.508 -20.453 1.00 94.38 107 GLY A N 1
ATOM 888 C CA . GLY A 1 107 ? 3.511 -4.158 -19.999 1.00 94.38 107 GLY A CA 1
ATOM 889 C C . GLY A 1 107 ? 3.560 -3.463 -18.635 1.00 94.38 107 GLY A C 1
ATOM 890 O O . GLY A 1 107 ? 4.605 -2.929 -18.277 1.00 94.38 107 GLY A O 1
ATOM 891 N N . GLU A 1 108 ? 2.470 -3.463 -17.867 1.00 94.94 108 GLU A N 1
ATOM 892 C CA . GLU A 1 108 ? 2.419 -2.905 -16.514 1.00 94.94 108 GLU A CA 1
ATOM 893 C C . GLU A 1 108 ? 2.078 -3.969 -15.483 1.00 94.94 108 GLU A C 1
ATOM 895 O O . GLU A 1 108 ? 1.191 -4.793 -15.703 1.00 94.94 108 GLU A O 1
ATOM 900 N N . ILE A 1 109 ? 2.736 -3.909 -14.329 1.00 97.19 109 ILE A N 1
ATOM 901 C CA . ILE A 1 109 ? 2.434 -4.792 -13.205 1.00 97.19 109 ILE A CA 1
ATOM 902 C C . ILE A 1 109 ? 1.275 -4.257 -12.364 1.00 97.19 109 ILE A C 1
ATOM 904 O O . ILE A 1 109 ? 1.248 -3.082 -11.986 1.00 97.19 109 ILE A O 1
ATOM 908 N N . ASN A 1 110 ? 0.340 -5.147 -12.046 1.00 97.81 110 ASN A N 1
ATOM 909 C CA . ASN A 1 110 ? -0.747 -4.920 -11.104 1.00 97.81 110 ASN A CA 1
ATOM 910 C C . ASN A 1 110 ? -0.704 -6.027 -10.053 1.00 97.81 110 ASN A C 1
ATOM 912 O O . ASN A 1 110 ? -0.873 -7.197 -10.385 1.00 97.81 110 ASN A O 1
ATOM 916 N N . PHE A 1 111 ? -0.466 -5.665 -8.796 1.00 98.25 111 PHE A N 1
ATOM 917 C CA . PHE A 1 111 ? -0.489 -6.601 -7.679 1.00 98.25 111 PHE A CA 1
ATOM 918 C C . PHE A 1 111 ? -1.928 -6.878 -7.279 1.00 98.25 111 PHE A C 1
ATOM 920 O O . PHE A 1 111 ? -2.682 -5.947 -6.979 1.00 98.25 111 PHE A O 1
ATOM 927 N N . ILE A 1 112 ? -2.290 -8.155 -7.265 1.00 97.69 112 ILE A N 1
ATOM 928 C CA . ILE A 1 112 ? -3.637 -8.623 -6.965 1.00 97.69 112 ILE A CA 1
ATOM 929 C C . ILE A 1 112 ? -3.718 -8.911 -5.474 1.00 97.69 112 ILE A C 1
ATOM 931 O O . ILE A 1 112 ? -2.880 -9.610 -4.909 1.00 97.69 112 ILE A O 1
ATOM 935 N N . LYS A 1 113 ? -4.721 -8.349 -4.811 1.00 95.88 113 LYS A N 1
ATOM 936 C CA . LYS A 1 113 ? -4.957 -8.559 -3.387 1.00 95.88 113 LYS A CA 1
ATOM 937 C C . LYS A 1 113 ? -6.431 -8.839 -3.160 1.00 95.88 113 LYS A C 1
ATOM 939 O O . LYS A 1 113 ? -7.285 -8.625 -4.023 1.00 95.88 113 LYS A O 1
ATOM 944 N N . GLU A 1 114 ? -6.745 -9.350 -1.983 1.00 94.25 114 GLU A N 1
ATOM 945 C CA . GLU A 1 114 ? -8.131 -9.599 -1.623 1.00 94.25 114 GLU A CA 1
ATOM 946 C C . GLU A 1 114 ? -8.922 -8.278 -1.642 1.00 94.25 114 GLU A C 1
ATOM 948 O O . GLU A 1 114 ? -8.594 -7.341 -0.916 1.00 94.25 114 GLU A O 1
ATOM 953 N N . TYR A 1 115 ? -9.959 -8.199 -2.484 1.00 94.50 115 TYR A N 1
ATOM 954 C CA . TYR A 1 115 ? -10.846 -7.038 -2.693 1.00 94.50 115 TYR A CA 1
ATOM 955 C C . TYR A 1 115 ? -10.257 -5.801 -3.386 1.00 94.50 115 TYR A C 1
ATOM 957 O O . TYR A 1 115 ? -10.997 -4.836 -3.591 1.00 94.50 115 TYR A O 1
ATOM 965 N N . TYR A 1 116 ? -8.979 -5.785 -3.762 1.00 94.81 116 TYR A N 1
ATOM 966 C CA . TYR A 1 116 ? -8.396 -4.651 -4.483 1.00 94.81 116 TYR A CA 1
ATOM 967 C C . TYR A 1 116 ? -7.103 -5.026 -5.210 1.00 94.81 116 TYR A C 1
ATOM 969 O O . TYR A 1 116 ? -6.504 -6.066 -4.971 1.00 94.81 116 TYR A O 1
ATOM 977 N N . GLU A 1 117 ? -6.641 -4.139 -6.080 1.00 96.25 117 GLU A N 1
ATOM 978 C CA . GLU A 1 117 ? -5.333 -4.239 -6.720 1.00 96.25 117 GLU A CA 1
ATOM 979 C C . GLU A 1 117 ? -4.577 -2.919 -6.575 1.00 96.25 117 GLU A C 1
ATOM 981 O O . GLU A 1 117 ? -5.175 -1.864 -6.323 1.00 96.25 117 GLU A O 1
ATOM 986 N N . HIS A 1 118 ? -3.255 -2.963 -6.7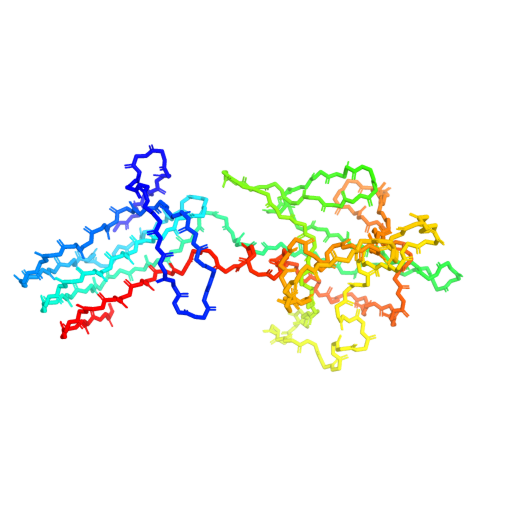19 1.00 96.50 118 HIS A N 1
ATOM 987 C CA . HIS A 1 118 ? -2.447 -1.752 -6.807 1.00 96.50 118 HIS A CA 1
ATOM 988 C C . HIS A 1 118 ? -1.323 -1.892 -7.832 1.00 96.50 118 HIS A C 1
ATOM 990 O O . HIS A 1 118 ? -0.794 -2.974 -8.065 1.00 96.50 118 HIS A O 1
ATOM 996 N N . ASP A 1 119 ? -0.931 -0.768 -8.420 1.00 95.62 119 ASP A N 1
ATOM 997 C CA . ASP A 1 119 ? 0.226 -0.679 -9.307 1.00 95.62 119 ASP A CA 1
ATOM 998 C C . ASP A 1 119 ? 1.523 -0.423 -8.511 1.00 95.62 119 ASP A C 1
ATOM 1000 O O . ASP A 1 119 ? 1.538 -0.423 -7.275 1.00 95.62 119 ASP A O 1
ATOM 1004 N N . LEU A 1 120 ? 2.635 -0.158 -9.204 1.00 94.81 120 LEU A N 1
ATOM 1005 C CA . LEU A 1 120 ? 3.882 0.252 -8.546 1.00 94.81 120 LEU A CA 1
ATOM 1006 C C . LEU A 1 120 ? 3.704 1.505 -7.672 1.00 94.81 120 LEU A C 1
ATOM 1008 O O . LEU A 1 120 ? 4.215 1.578 -6.552 1.00 94.81 120 LEU A O 1
ATOM 1012 N N . GLY A 1 121 ? 3.030 2.510 -8.241 1.00 92.75 121 GLY A N 1
ATOM 1013 C CA . GLY A 1 121 ? 2.930 3.884 -7.765 1.00 92.75 121 GLY A CA 1
ATOM 1014 C C . GLY A 1 121 ? 4.182 4.403 -7.066 1.00 92.75 121 GLY A C 1
ATOM 1015 O O . GLY A 1 121 ? 5.201 4.661 -7.708 1.00 92.75 121 GLY A O 1
ATOM 1016 N N . GLN A 1 122 ? 4.093 4.627 -5.756 1.00 92.81 122 GLN A N 1
ATOM 1017 C CA . GLN A 1 122 ? 5.242 5.046 -4.959 1.00 92.81 122 GLN A CA 1
ATOM 1018 C C . GLN A 1 122 ? 6.123 3.846 -4.611 1.00 92.81 122 GLN A C 1
ATOM 1020 O O . GLN A 1 122 ? 5.683 2.923 -3.929 1.00 92.81 122 GLN A O 1
ATOM 1025 N N . THR A 1 123 ? 7.390 3.908 -5.015 1.00 96.62 123 THR A N 1
ATOM 1026 C CA . THR A 1 123 ? 8.374 2.855 -4.754 1.00 96.62 123 THR A CA 1
ATOM 1027 C C . THR A 1 123 ? 9.517 3.353 -3.878 1.00 96.62 123 THR A C 1
ATOM 1029 O O . THR A 1 123 ? 9.948 4.500 -4.028 1.00 96.62 123 THR A O 1
ATOM 1032 N N . ILE A 1 124 ? 10.047 2.482 -3.027 1.00 97.12 124 ILE A N 1
ATOM 1033 C CA . ILE A 1 124 ? 11.197 2.733 -2.149 1.00 97.12 124 ILE A CA 1
ATOM 1034 C C . ILE A 1 124 ? 12.096 1.498 -2.194 1.00 97.12 124 ILE A C 1
ATOM 1036 O O . ILE A 1 124 ? 11.594 0.394 -2.378 1.00 97.12 124 ILE A O 1
ATOM 1040 N N . ILE A 1 125 ? 13.402 1.684 -2.020 1.00 97.44 125 ILE A N 1
ATOM 1041 C CA . ILE A 1 125 ? 14.342 0.574 -1.871 1.00 97.44 125 ILE A CA 1
ATOM 1042 C C . ILE A 1 125 ? 14.789 0.446 -0.418 1.00 97.44 125 ILE A C 1
ATOM 1044 O O . ILE A 1 125 ? 15.148 1.440 0.225 1.00 97.44 125 ILE A O 1
ATOM 1048 N N . TYR A 1 126 ? 14.767 -0.788 0.073 1.00 97.75 126 TYR A N 1
ATOM 1049 C CA . TYR A 1 126 ? 15.195 -1.184 1.403 1.00 97.75 126 TYR A CA 1
ATOM 1050 C C . TYR A 1 126 ? 16.464 -2.029 1.351 1.00 97.75 126 TYR A C 1
ATOM 1052 O O . TYR A 1 126 ? 16.686 -2.852 0.464 1.00 97.75 126 TYR A O 1
ATOM 1060 N N . ASP A 1 127 ? 17.295 -1.815 2.359 1.00 96.69 127 ASP A N 1
ATOM 1061 C CA . ASP A 1 127 ? 18.450 -2.630 2.670 1.00 96.69 127 ASP A CA 1
ATOM 1062 C C . ASP A 1 127 ? 17.974 -3.856 3.454 1.00 96.69 127 ASP A C 1
ATOM 1064 O O . ASP A 1 127 ? 17.434 -3.735 4.560 1.00 96.69 127 ASP A O 1
ATOM 1068 N N . LYS A 1 128 ? 18.153 -5.032 2.848 1.00 93.81 128 LYS A N 1
ATOM 1069 C CA . LYS A 1 128 ? 17.690 -6.319 3.372 1.00 93.81 128 LYS A CA 1
ATOM 1070 C C . LYS A 1 128 ? 18.335 -6.673 4.713 1.00 93.81 128 LYS A C 1
ATOM 1072 O O . LYS A 1 128 ? 17.666 -7.224 5.585 1.00 93.81 128 LYS A O 1
ATOM 1077 N N . GLU A 1 129 ? 19.611 -6.339 4.899 1.00 94.44 129 GLU A N 1
ATOM 1078 C CA . GLU A 1 129 ? 20.362 -6.669 6.113 1.00 94.44 129 GLU A CA 1
ATOM 1079 C C . GLU A 1 129 ? 20.013 -5.713 7.254 1.00 94.44 129 GLU A C 1
ATOM 1081 O O . GLU A 1 129 ? 19.755 -6.138 8.381 1.00 94.44 129 GLU A O 1
ATOM 1086 N N . ARG A 1 130 ? 19.951 -4.410 6.957 1.00 95.06 130 ARG A N 1
ATOM 1087 C CA . ARG A 1 130 ? 19.648 -3.371 7.952 1.00 95.06 130 ARG A CA 1
ATOM 1088 C C . ARG A 1 130 ? 18.164 -3.267 8.288 1.00 95.06 130 ARG A C 1
ATOM 1090 O O . ARG A 1 130 ? 17.828 -2.623 9.279 1.00 95.06 130 ARG A O 1
ATOM 1097 N N . LYS A 1 131 ? 17.285 -3.848 7.462 1.00 95.00 131 LYS A N 1
ATOM 1098 C CA . LYS A 1 131 ? 15.820 -3.708 7.552 1.00 95.00 131 LYS A CA 1
ATOM 1099 C C . LYS A 1 131 ? 15.388 -2.238 7.598 1.00 95.00 131 LYS A C 1
ATOM 1101 O O . LYS A 1 131 ? 14.518 -1.841 8.370 1.00 95.00 131 LYS A O 1
ATOM 1106 N N . ALA A 1 132 ? 16.037 -1.416 6.778 1.00 96.31 132 ALA A N 1
ATOM 1107 C CA . ALA A 1 132 ? 15.862 0.031 6.743 1.00 96.31 132 ALA A CA 1
ATOM 1108 C C . ALA A 1 132 ? 15.894 0.541 5.301 1.00 96.31 132 ALA A C 1
ATOM 1110 O O . ALA A 1 132 ? 16.348 -0.160 4.400 1.00 96.31 132 ALA A O 1
ATOM 1111 N N . ILE A 1 133 ? 15.433 1.773 5.076 1.00 96.56 133 ILE A N 1
ATOM 1112 C CA . ILE A 1 133 ? 15.550 2.424 3.765 1.00 96.56 133 ILE A CA 1
ATOM 1113 C C . ILE A 1 133 ? 17.028 2.441 3.360 1.00 96.56 133 ILE A C 1
ATOM 1115 O O . ILE A 1 133 ? 17.883 2.836 4.157 1.00 96.56 133 ILE A O 1
ATOM 1119 N N . SER A 1 134 ? 17.334 2.029 2.129 1.00 95.81 134 SER A N 1
ATOM 1120 C CA . SER A 1 134 ? 18.715 2.016 1.653 1.00 95.81 134 SER A CA 1
ATOM 1121 C C . SER A 1 134 ? 19.316 3.417 1.643 1.00 95.81 134 SER A C 1
ATOM 1123 O O . SER A 1 134 ? 18.663 4.405 1.283 1.00 95.81 134 SER A O 1
ATOM 1125 N N . TYR A 1 135 ? 20.598 3.492 1.999 1.00 93.81 135 TYR A N 1
ATOM 1126 C CA . TYR A 1 135 ? 21.369 4.721 1.866 1.00 93.81 135 TYR A CA 1
ATOM 1127 C C . TYR A 1 135 ? 21.275 5.251 0.429 1.00 93.81 135 TYR A C 1
ATOM 1129 O O . TYR A 1 135 ? 21.410 4.495 -0.530 1.00 93.81 135 TYR A O 1
ATOM 1137 N N . ASN A 1 136 ? 21.021 6.554 0.290 1.00 93.81 136 ASN A N 1
ATOM 1138 C CA . ASN A 1 136 ? 20.864 7.233 -0.997 1.00 93.81 136 ASN A CA 1
ATOM 1139 C C . ASN A 1 136 ? 19.789 6.623 -1.932 1.00 93.81 136 ASN A C 1
ATOM 1141 O O . ASN A 1 136 ? 19.904 6.716 -3.152 1.00 93.81 136 ASN A O 1
ATOM 1145 N N . CYS A 1 137 ? 18.706 6.043 -1.390 1.00 92.75 137 CYS A N 1
ATOM 1146 C CA . CYS A 1 137 ? 17.636 5.422 -2.194 1.00 92.75 137 CYS A CA 1
ATOM 1147 C C . CYS A 1 137 ? 17.037 6.332 -3.288 1.00 92.75 137 CYS A C 1
ATOM 1149 O O . CYS A 1 137 ? 16.511 5.835 -4.284 1.00 92.75 137 CYS A O 1
ATOM 1151 N N . ILE A 1 138 ? 17.127 7.661 -3.145 1.00 95.00 138 ILE A N 1
ATOM 1152 C CA . ILE A 1 138 ? 16.625 8.627 -4.132 1.00 95.00 138 ILE A CA 1
ATOM 1153 C C . ILE A 1 138 ? 17.363 8.557 -5.479 1.00 95.00 138 ILE A C 1
ATOM 1155 O O . ILE A 1 138 ? 16.822 9.008 -6.496 1.00 95.00 138 ILE A O 1
ATOM 1159 N N . ALA A 1 139 ? 18.572 7.989 -5.499 1.00 96.44 139 ALA A N 1
ATOM 1160 C CA . ALA A 1 139 ? 19.359 7.800 -6.711 1.00 96.44 139 ALA A CA 1
ATOM 1161 C C . ALA A 1 139 ? 18.689 6.833 -7.699 1.00 96.44 139 ALA A C 1
ATOM 1163 O O . ALA A 1 139 ? 18.781 7.060 -8.900 1.00 96.44 139 ALA A O 1
ATOM 1164 N N . SER A 1 140 ? 17.935 5.847 -7.198 1.00 95.75 140 SER A N 1
ATOM 1165 C CA . SER A 1 140 ? 17.252 4.799 -7.976 1.00 95.75 140 SER A CA 1
ATOM 1166 C C . SER A 1 140 ? 15.723 4.782 -7.798 1.00 95.75 140 SER A C 1
ATOM 1168 O O . SER A 1 140 ? 14.997 4.257 -8.636 1.00 95.75 140 SER A O 1
ATOM 1170 N N . THR A 1 141 ? 15.173 5.428 -6.761 1.00 95.19 141 THR A N 1
ATOM 1171 C CA . THR A 1 141 ? 13.713 5.544 -6.541 1.00 95.19 141 THR A CA 1
ATOM 1172 C C . THR A 1 141 ? 13.219 6.987 -6.429 1.00 95.19 141 THR A C 1
ATOM 1174 O O . THR A 1 141 ? 13.984 7.884 -6.075 1.00 95.19 141 THR A O 1
ATOM 1177 N N . PRO A 1 142 ? 11.951 7.290 -6.775 1.00 95.50 142 PRO A N 1
ATOM 1178 C CA . PRO A 1 142 ? 10.925 6.366 -7.259 1.00 95.50 142 PRO A CA 1
ATOM 1179 C C . PRO A 1 142 ? 11.210 5.840 -8.672 1.00 95.50 142 PRO A C 1
ATOM 1181 O O . PRO A 1 142 ? 11.857 6.516 -9.481 1.00 95.50 142 PRO A O 1
ATOM 1184 N N . ILE A 1 143 ? 10.692 4.647 -8.972 1.00 96.00 143 ILE A N 1
ATOM 1185 C CA . ILE A 1 143 ? 10.670 4.098 -10.323 1.00 96.00 143 ILE A CA 1
ATOM 1186 C C . ILE A 1 143 ? 9.944 5.094 -11.234 1.00 96.00 143 ILE A C 1
ATOM 1188 O O . ILE A 1 143 ? 8.878 5.612 -10.909 1.00 96.00 143 ILE A O 1
ATOM 1192 N N . SER A 1 144 ? 10.569 5.434 -12.362 1.00 92.62 144 SER A N 1
ATOM 1193 C CA . SER A 1 144 ? 10.090 6.451 -13.306 1.00 92.62 144 SER A CA 1
ATOM 1194 C C . SER A 1 144 ? 8.891 5.960 -14.130 1.00 92.62 144 SER A C 1
ATOM 1196 O O . SER A 1 144 ? 9.022 5.714 -15.325 1.00 92.62 144 SER A O 1
ATOM 1198 N N . THR A 1 145 ? 7.733 5.809 -13.489 1.00 92.19 145 THR A N 1
ATOM 1199 C CA . THR A 1 145 ? 6.532 5.176 -14.061 1.00 92.19 145 THR A CA 1
ATOM 1200 C C . THR A 1 145 ? 5.856 5.976 -15.173 1.00 92.19 145 THR A C 1
ATOM 1202 O O . THR A 1 145 ? 5.245 5.377 -16.050 1.00 92.19 145 THR A O 1
ATOM 1205 N N . VAL A 1 146 ? 5.998 7.307 -15.197 1.00 92.19 146 VAL A N 1
ATOM 1206 C CA . VAL A 1 146 ? 5.297 8.189 -16.151 1.00 92.19 146 VAL A CA 1
ATOM 1207 C C . VAL A 1 146 ? 6.240 9.087 -16.959 1.00 92.19 146 VAL A C 1
ATOM 1209 O O . VAL A 1 146 ? 7.342 9.436 -16.525 1.00 92.19 146 VAL A O 1
ATOM 1212 N N . GLN A 1 147 ? 5.785 9.517 -18.136 1.00 93.62 147 GLN A N 1
ATOM 1213 C CA . GLN A 1 147 ? 6.420 10.538 -18.975 1.00 93.62 147 GLN A CA 1
ATOM 1214 C C . GLN A 1 147 ? 5.380 11.446 -19.638 1.00 93.62 147 GLN A C 1
ATOM 1216 O O . GLN A 1 147 ? 4.185 11.207 -19.536 1.00 93.62 147 GLN A O 1
ATOM 1221 N N . LYS A 1 148 ? 5.824 12.520 -20.303 1.00 93.19 148 LYS A N 1
ATOM 1222 C CA . LYS A 1 148 ? 4.921 13.389 -21.071 1.00 93.19 148 LYS A CA 1
ATOM 1223 C C . LYS A 1 148 ? 4.531 12.721 -22.388 1.00 93.19 148 LYS A C 1
ATOM 1225 O O . LYS A 1 148 ? 5.407 12.211 -23.082 1.00 93.19 148 LYS A O 1
ATOM 1230 N N . THR A 1 149 ? 3.259 12.828 -22.761 1.00 93.69 149 THR A N 1
ATOM 1231 C CA . THR A 1 149 ? 2.760 12.400 -24.077 1.00 93.69 149 THR A CA 1
ATOM 1232 C C . THR A 1 149 ? 3.441 13.185 -25.194 1.00 93.69 149 THR A C 1
ATOM 1234 O O . THR A 1 149 ? 3.559 14.412 -25.096 1.00 93.69 149 THR A O 1
ATOM 1237 N N . LYS A 1 150 ? 3.809 12.516 -26.290 1.00 92.62 150 LYS A N 1
ATOM 1238 C CA . LYS A 1 150 ? 4.424 13.171 -27.463 1.00 92.62 150 LYS A CA 1
ATOM 1239 C C . LYS A 1 150 ? 3.419 13.930 -28.327 1.00 92.62 150 LYS A C 1
ATOM 1241 O O . LYS A 1 150 ? 3.744 14.978 -28.874 1.00 92.62 150 LYS A O 1
ATOM 1246 N N . VAL A 1 151 ? 2.201 13.407 -28.447 1.00 93.31 151 VAL A N 1
ATOM 1247 C CA . VAL A 1 151 ? 1.154 13.981 -29.296 1.00 93.31 151 VAL A CA 1
ATOM 1248 C C . VAL A 1 151 ? 0.132 14.692 -28.423 1.00 93.31 151 VAL A C 1
ATOM 1250 O O . VAL A 1 151 ? -0.468 14.096 -27.532 1.00 93.31 151 VAL A O 1
ATOM 1253 N N . ARG A 1 152 ? -0.081 15.981 -28.689 1.00 92.19 152 ARG A N 1
ATOM 1254 C CA . ARG A 1 152 ? -1.173 16.771 -28.113 1.00 92.19 152 ARG A CA 1
ATOM 1255 C C . ARG A 1 152 ? -1.789 17.594 -29.234 1.00 92.19 152 ARG A C 1
ATOM 1257 O O . ARG A 1 152 ? -1.069 18.288 -29.944 1.00 92.19 152 ARG A O 1
ATOM 1264 N N . HIS A 1 153 ? -3.104 17.521 -29.399 1.00 94.62 153 HIS A N 1
ATOM 1265 C CA . HIS A 1 153 ? -3.818 18.238 -30.454 1.00 94.62 153 HIS A CA 1
ATOM 1266 C C . HIS A 1 153 ? -4.915 19.102 -29.837 1.00 94.62 153 HIS A C 1
ATOM 1268 O O . HIS A 1 153 ? -5.751 18.590 -29.097 1.00 94.62 153 HIS A O 1
ATOM 1274 N N . ASN A 1 154 ? -4.904 20.409 -30.117 1.00 95.44 154 ASN A N 1
ATOM 1275 C CA . ASN A 1 154 ? -5.911 21.379 -29.661 1.00 95.44 154 ASN A CA 1
ATOM 1276 C C . ASN A 1 154 ? -6.163 21.431 -28.137 1.00 95.44 154 ASN A C 1
ATOM 1278 O O . ASN A 1 154 ? -7.161 22.001 -27.701 1.00 95.44 154 ASN A O 1
ATOM 1282 N N . THR A 1 155 ? -5.285 20.867 -27.299 1.00 89.94 155 THR A N 1
ATOM 1283 C CA . THR A 1 155 ? -5.484 20.846 -25.835 1.00 89.94 155 THR A CA 1
ATOM 1284 C C . THR A 1 155 ? -5.458 22.242 -25.206 1.00 89.94 155 THR A C 1
ATOM 1286 O O . THR A 1 155 ? -6.023 22.461 -24.143 1.00 89.94 155 THR A O 1
ATOM 1289 N N . ASP A 1 156 ? -4.805 23.190 -25.872 1.00 88.56 156 ASP A N 1
ATOM 1290 C CA . ASP A 1 156 ? -4.731 24.615 -25.543 1.00 88.56 156 ASP A CA 1
ATOM 1291 C C . ASP A 1 156 ? -6.050 25.366 -25.800 1.00 88.56 156 ASP A C 1
ATOM 1293 O O . ASP A 1 156 ? -6.290 26.416 -25.203 1.00 88.56 156 ASP A O 1
ATOM 1297 N N . LYS A 1 157 ? -6.943 24.812 -26.634 1.00 94.12 157 LYS A N 1
ATOM 1298 C CA . LYS A 1 157 ? -8.276 25.384 -26.881 1.00 94.12 157 LYS A CA 1
ATOM 1299 C C . LYS A 1 157 ? -9.236 25.173 -25.708 1.00 94.12 157 LYS A C 1
ATOM 1301 O O . LYS A 1 157 ? -10.264 25.845 -25.644 1.00 94.12 157 LYS A O 1
ATOM 1306 N N . VAL A 1 158 ? -8.911 24.280 -24.769 1.00 89.69 158 VAL A N 1
ATOM 1307 C CA . VAL A 1 158 ? -9.697 24.069 -23.548 1.00 89.69 158 VAL A CA 1
ATOM 1308 C C . VAL A 1 158 ? -9.463 25.243 -22.597 1.00 89.69 158 VAL A C 1
ATOM 1310 O O . VAL A 1 158 ? -8.467 25.301 -21.876 1.00 89.69 158 VAL A O 1
ATOM 1313 N N . LYS A 1 159 ? -10.396 26.199 -22.606 1.00 89.50 159 LYS A N 1
ATOM 1314 C CA . LYS A 1 159 ? -10.383 27.371 -21.727 1.00 89.50 159 LYS A CA 1
ATOM 1315 C C . LYS A 1 159 ? -11.429 27.203 -20.637 1.00 89.50 159 LYS A C 1
ATOM 1317 O O . LYS A 1 159 ? -12.624 27.148 -20.911 1.00 89.50 159 LYS A O 1
ATOM 1322 N N . TYR A 1 160 ? -10.976 27.151 -19.396 1.00 87.31 160 TYR A N 1
ATOM 1323 C CA . TYR A 1 160 ? -11.871 27.112 -18.250 1.00 87.31 160 TYR A CA 1
ATOM 1324 C C . TYR A 1 160 ? -12.339 28.524 -17.903 1.00 87.31 160 TYR A C 1
ATOM 1326 O O . TYR A 1 160 ? -11.543 29.461 -17.891 1.00 87.31 160 TYR A O 1
ATOM 1334 N N . LYS A 1 161 ? -13.634 28.670 -17.600 1.00 92.88 161 LYS A N 1
ATOM 1335 C CA . LYS A 1 161 ? -14.231 29.950 -17.186 1.00 92.88 161 LYS A CA 1
ATOM 1336 C C . LYS A 1 161 ? -13.639 30.473 -15.869 1.00 92.88 161 LYS A C 1
ATOM 1338 O O . LYS A 1 161 ? -13.546 31.680 -15.679 1.00 92.88 161 LYS A O 1
ATOM 1343 N N . TYR A 1 162 ? -13.250 29.567 -14.973 1.00 91.44 162 TYR A N 1
ATOM 1344 C CA . TYR A 1 162 ? -12.734 29.871 -13.638 1.00 91.44 162 TYR A CA 1
ATOM 1345 C C . TYR A 1 162 ? -11.315 29.327 -13.452 1.00 91.44 162 TYR A C 1
ATOM 1347 O O . TYR A 1 162 ? -10.852 28.493 -14.234 1.00 91.44 162 TYR A O 1
ATOM 1355 N N . LYS A 1 163 ? -10.625 29.789 -12.398 1.00 87.44 163 LYS A N 1
ATOM 1356 C CA . LYS A 1 163 ? -9.319 29.249 -12.001 1.00 87.44 163 LYS A CA 1
ATOM 1357 C C . LYS A 1 163 ? -9.463 27.755 -11.720 1.00 87.44 163 LYS A C 1
ATOM 1359 O O . LYS A 1 163 ? -10.321 27.344 -10.948 1.00 87.44 163 LYS A O 1
ATOM 1364 N N . VAL A 1 164 ? -8.594 26.972 -12.339 1.00 84.88 164 VAL A N 1
ATOM 1365 C CA . VAL A 1 164 ? -8.572 25.521 -12.193 1.00 84.88 164 VAL A CA 1
ATOM 1366 C C . VAL A 1 164 ? -7.438 25.123 -11.276 1.00 84.88 164 VAL A C 1
ATOM 1368 O O . VAL A 1 164 ? -6.318 25.626 -11.420 1.00 84.88 164 VAL A O 1
ATOM 1371 N N . ASP A 1 165 ? -7.720 24.198 -10.369 1.00 81.56 165 ASP A N 1
ATOM 1372 C CA . ASP A 1 165 ? -6.672 23.523 -9.627 1.00 81.56 165 ASP A CA 1
ATOM 1373 C C . ASP A 1 165 ? -5.968 22.511 -10.537 1.00 81.56 165 ASP A C 1
ATOM 1375 O O . ASP A 1 165 ? -6.517 21.477 -10.907 1.00 81.56 165 ASP A O 1
ATOM 1379 N N . LYS A 1 166 ? -4.731 22.818 -10.930 1.00 74.38 166 LYS A N 1
ATOM 1380 C CA . LYS A 1 166 ? -3.918 21.908 -11.748 1.00 74.38 166 LYS A CA 1
ATOM 1381 C C . LYS A 1 166 ? -3.411 20.699 -10.956 1.00 74.38 166 LYS A C 1
ATOM 1383 O O . LYS A 1 166 ? -2.910 19.763 -11.575 1.00 74.38 166 LYS A O 1
ATOM 1388 N N . ALA A 1 167 ? -3.502 20.733 -9.626 1.00 70.38 167 ALA A N 1
ATOM 1389 C CA . ALA A 1 167 ? -3.189 19.603 -8.762 1.00 70.38 167 ALA A CA 1
ATOM 1390 C C . ALA A 1 167 ? -4.364 18.620 -8.624 1.00 70.38 167 ALA A C 1
ATOM 1392 O O . ALA A 1 167 ? -4.171 17.543 -8.058 1.00 70.38 167 ALA A O 1
ATOM 1393 N N . ASP A 1 168 ? -5.539 18.951 -9.175 1.00 78.44 168 ASP A N 1
ATOM 1394 C CA . ASP A 1 168 ? -6.683 18.047 -9.226 1.00 78.44 168 ASP A CA 1
ATOM 1395 C C . ASP A 1 168 ? -6.293 16.685 -9.830 1.00 78.44 168 ASP A C 1
ATOM 1397 O O . ASP A 1 168 ? -5.596 16.600 -10.849 1.00 78.44 168 ASP A O 1
ATOM 1401 N N . LEU A 1 169 ? -6.748 15.602 -9.193 1.00 68.69 169 LEU A N 1
ATOM 1402 C CA . LEU A 1 169 ? -6.357 14.231 -9.536 1.00 68.69 169 LEU A CA 1
ATOM 1403 C C . LEU A 1 169 ? -6.741 13.836 -10.967 1.00 68.69 169 LEU A C 1
ATOM 1405 O O . LEU A 1 169 ? -6.057 13.006 -11.572 1.00 68.69 169 LEU A O 1
ATOM 1409 N N . THR A 1 170 ? -7.813 14.413 -11.514 1.00 73.81 170 THR A N 1
ATOM 1410 C CA . THR A 1 170 ? -8.249 14.146 -12.888 1.00 73.81 170 THR A CA 1
ATOM 1411 C C . THR A 1 170 ? -7.385 14.908 -13.886 1.00 73.81 170 THR A C 1
ATOM 1413 O O . THR A 1 170 ? -6.919 14.342 -14.875 1.00 73.81 170 THR A O 1
ATOM 1416 N N . LEU A 1 171 ? -7.072 16.169 -13.591 1.00 81.38 171 LEU A N 1
ATOM 1417 C CA . LEU A 1 171 ? -6.317 17.033 -14.495 1.00 81.38 171 LEU A CA 1
ATOM 1418 C C . LEU A 1 171 ? -4.818 16.748 -14.490 1.00 81.38 171 LEU A C 1
ATOM 1420 O O . LEU A 1 171 ? -4.163 16.939 -15.517 1.00 81.38 171 LEU A O 1
ATOM 1424 N N . ARG A 1 172 ? -4.283 16.222 -13.384 1.00 79.12 172 ARG A N 1
ATOM 1425 C CA . ARG A 1 172 ? -2.891 15.766 -13.278 1.00 79.12 172 ARG A CA 1
ATOM 1426 C C . ARG A 1 172 ? -2.541 14.684 -14.307 1.00 79.12 172 ARG A C 1
ATOM 1428 O O . ARG A 1 172 ? -1.372 14.554 -14.662 1.00 79.12 172 ARG A O 1
ATOM 1435 N N . LYS A 1 173 ? -3.529 13.924 -14.796 1.00 82.81 173 LYS A N 1
ATOM 1436 C CA . LYS A 1 173 ? -3.329 12.872 -15.807 1.00 82.81 173 LYS A CA 1
ATOM 1437 C C . LYS A 1 173 ? -3.258 13.398 -17.245 1.00 82.81 173 LYS A C 1
ATOM 1439 O O . LYS A 1 173 ? -2.864 12.669 -18.151 1.00 82.81 173 LYS A O 1
ATOM 1444 N N . ASN A 1 174 ? -3.599 14.663 -17.481 1.00 87.31 174 ASN A N 1
ATOM 1445 C CA . ASN A 1 174 ? -3.592 15.213 -18.830 1.00 87.31 174 ASN A CA 1
ATOM 1446 C C . ASN A 1 174 ? -2.166 15.399 -19.357 1.00 87.31 174 ASN A C 1
ATOM 1448 O O . ASN A 1 174 ? -1.373 16.164 -18.810 1.00 87.31 174 ASN A O 1
ATOM 1452 N N . GLY A 1 175 ? -1.870 14.769 -20.495 1.00 89.12 175 GLY A N 1
ATOM 1453 C CA . GLY A 1 175 ? -0.574 14.895 -21.163 1.00 89.12 175 GLY A CA 1
ATOM 1454 C C . GLY A 1 175 ? 0.549 14.085 -20.515 1.00 89.12 175 GLY A C 1
ATOM 1455 O O . GLY A 1 175 ? 1.721 14.369 -20.779 1.00 89.12 175 GLY A O 1
ATOM 1456 N N . ILE A 1 176 ? 0.204 13.097 -19.685 1.00 91.25 176 ILE A N 1
ATOM 1457 C CA . ILE A 1 176 ? 1.131 12.070 -19.210 1.00 91.25 176 ILE A CA 1
ATOM 1458 C C . ILE A 1 176 ? 0.729 10.697 -19.755 1.00 91.25 176 ILE A C 1
ATOM 1460 O O . ILE A 1 176 ? -0.447 10.427 -19.972 1.00 91.25 176 ILE A O 1
ATOM 1464 N N . GLU A 1 177 ? 1.723 9.853 -19.993 1.00 91.88 177 GLU A N 1
ATOM 1465 C CA . GLU A 1 177 ? 1.585 8.460 -20.416 1.00 91.88 177 GLU A CA 1
ATOM 1466 C C . GLU A 1 177 ? 2.526 7.582 -19.591 1.00 91.88 177 GLU A C 1
ATOM 1468 O O . GLU A 1 177 ? 3.469 8.079 -18.957 1.00 91.88 177 GLU A O 1
ATOM 1473 N N . ASN A 1 178 ? 2.279 6.278 -19.622 1.00 92.25 178 ASN A N 1
ATOM 1474 C CA . ASN A 1 178 ? 3.130 5.306 -18.960 1.00 92.25 178 ASN A CA 1
ATOM 1475 C C . ASN A 1 178 ? 4.488 5.238 -19.660 1.00 92.25 178 ASN A C 1
ATOM 1477 O O . ASN A 1 178 ? 4.603 5.375 -20.879 1.00 92.25 178 ASN A O 1
ATOM 1481 N N . ARG A 1 179 ? 5.540 5.099 -18.859 1.00 93.62 179 ARG A N 1
ATOM 1482 C CA . ARG A 1 179 ? 6.926 5.081 -19.328 1.00 93.62 179 ARG A CA 1
ATOM 1483 C C . ARG A 1 179 ? 7.569 3.720 -19.150 1.00 93.62 179 ARG A C 1
ATOM 1485 O O . ARG A 1 179 ? 8.305 3.280 -20.031 1.00 93.62 179 ARG A O 1
ATOM 1492 N N . ILE A 1 180 ? 7.399 3.152 -17.961 1.00 94.69 180 ILE A N 1
ATOM 1493 C CA . ILE A 1 180 ? 7.975 1.857 -17.635 1.00 94.69 180 ILE A CA 1
ATOM 1494 C C . ILE A 1 180 ? 7.211 0.802 -18.437 1.00 94.69 180 ILE A C 1
ATOM 1496 O O . ILE A 1 180 ? 5.996 0.899 -18.582 1.00 94.69 180 ILE A O 1
ATOM 1500 N N . SER A 1 181 ? 7.927 -0.176 -18.967 1.00 96.44 181 SER A N 1
ATOM 1501 C CA . SER A 1 181 ? 7.325 -1.413 -19.453 1.00 96.44 181 SER A CA 1
ATOM 1502 C C . SER A 1 181 ? 7.990 -2.575 -18.735 1.00 96.44 181 SER A C 1
ATOM 1504 O O . SER A 1 181 ? 9.117 -2.440 -18.247 1.00 96.44 181 SER A O 1
ATOM 1506 N N . MET A 1 182 ? 7.275 -3.684 -18.623 1.00 97.44 182 MET A N 1
ATOM 1507 C CA . MET A 1 182 ? 7.687 -4.850 -17.860 1.00 97.44 182 MET A CA 1
ATOM 1508 C C . MET A 1 182 ? 7.374 -6.128 -18.615 1.00 97.44 182 MET A C 1
ATOM 1510 O O . MET A 1 182 ? 6.327 -6.234 -19.254 1.00 97.44 182 MET A O 1
ATOM 1514 N N . GLU A 1 183 ? 8.272 -7.097 -18.496 1.00 97.88 183 GLU A N 1
ATOM 1515 C CA . GLU A 1 183 ? 8.108 -8.437 -19.051 1.00 97.88 183 GLU A CA 1
ATOM 1516 C C . GLU A 1 183 ? 8.545 -9.461 -18.008 1.00 97.88 183 GLU A C 1
ATOM 1518 O O . GLU A 1 183 ? 9.552 -9.268 -17.325 1.00 97.88 183 GLU A O 1
ATOM 1523 N N . GLU A 1 184 ? 7.790 -10.545 -17.873 1.00 98.00 184 GLU A N 1
ATOM 1524 C CA . GLU A 1 184 ? 8.208 -11.675 -17.051 1.00 98.00 184 GLU A CA 1
ATOM 1525 C C . GLU A 1 184 ? 9.244 -12.491 -17.828 1.00 98.00 184 GLU A C 1
ATOM 1527 O O . GLU A 1 184 ? 8.985 -12.933 -18.949 1.00 98.00 184 GLU A O 1
ATOM 1532 N N . VAL A 1 185 ? 10.436 -12.647 -17.252 1.00 98.06 185 VAL A N 1
ATOM 1533 C CA . VAL A 1 185 ? 11.547 -13.379 -17.885 1.00 98.06 185 VAL A CA 1
ATOM 1534 C C . VAL A 1 185 ? 11.626 -14.828 -17.409 1.00 98.06 185 VAL A C 1
ATOM 1536 O O . VAL A 1 185 ? 12.093 -15.696 -18.141 1.00 98.06 185 VAL A O 1
ATOM 1539 N N . GLU A 1 186 ? 11.135 -15.085 -16.202 1.00 97.31 186 GLU A N 1
ATOM 1540 C CA . GLU A 1 186 ? 10.873 -16.397 -15.615 1.00 97.31 186 GLU A CA 1
ATOM 1541 C C . GLU A 1 186 ? 9.788 -16.224 -14.535 1.00 97.31 186 GLU A C 1
ATOM 1543 O O . GLU A 1 186 ? 9.602 -15.099 -14.065 1.00 97.31 186 GLU A O 1
ATOM 1548 N N . PRO A 1 187 ? 9.063 -17.284 -14.129 1.00 97.50 187 PRO A N 1
ATOM 1549 C CA . PRO A 1 187 ? 7.976 -17.159 -13.158 1.00 97.50 187 PRO A CA 1
ATOM 1550 C C . PRO A 1 187 ? 8.388 -16.401 -11.886 1.00 97.50 187 PRO A C 1
ATOM 1552 O O . PRO A 1 187 ? 9.325 -16.802 -11.191 1.00 97.50 187 PRO A O 1
ATOM 1555 N N . GLY A 1 188 ? 7.690 -15.302 -11.589 1.00 97.62 188 GLY A N 1
ATOM 1556 C CA . GLY A 1 188 ? 7.947 -14.450 -10.421 1.00 97.62 188 GLY A CA 1
ATOM 1557 C C . GLY A 1 188 ? 9.074 -13.423 -10.598 1.00 97.62 188 GLY A C 1
ATOM 1558 O O . GLY A 1 188 ? 9.313 -12.621 -9.691 1.00 97.62 188 GLY A O 1
ATOM 1559 N N . VAL A 1 189 ? 9.773 -13.417 -11.739 1.00 98.69 189 VAL A N 1
ATOM 1560 C CA . VAL A 1 189 ? 10.878 -12.492 -12.029 1.00 98.69 189 VAL A CA 1
ATOM 1561 C C . VAL A 1 189 ? 10.530 -11.595 -13.205 1.00 98.69 189 VAL A C 1
ATOM 1563 O O . VAL A 1 189 ? 10.408 -12.019 -14.357 1.00 98.69 189 VAL A O 1
ATOM 1566 N N . VAL A 1 190 ? 10.422 -10.306 -12.903 1.00 98.69 190 VAL A N 1
ATOM 1567 C CA . VAL A 1 190 ? 9.956 -9.278 -13.828 1.00 98.69 190 VAL A CA 1
ATOM 1568 C C . VAL A 1 190 ? 11.106 -8.351 -14.188 1.00 98.69 190 VAL A C 1
ATOM 1570 O O . VAL A 1 190 ? 11.715 -7.734 -13.313 1.00 98.69 190 VAL A O 1
ATOM 1573 N N . ARG A 1 191 ? 11.381 -8.215 -15.486 1.00 98.69 191 ARG A N 1
ATOM 1574 C CA . ARG A 1 191 ? 12.322 -7.233 -16.024 1.00 98.69 191 ARG A CA 1
ATOM 1575 C C . ARG A 1 191 ? 11.654 -5.879 -16.186 1.00 98.69 191 ARG A C 1
ATOM 1577 O O . ARG A 1 191 ? 10.580 -5.775 -16.771 1.00 98.69 191 ARG A O 1
ATOM 1584 N N . PHE A 1 192 ? 12.332 -4.833 -15.734 1.00 98.44 192 PHE A N 1
ATOM 1585 C CA . PHE A 1 192 ? 11.913 -3.441 -15.831 1.00 98.44 192 PHE A CA 1
ATOM 1586 C C . PHE A 1 192 ? 12.692 -2.728 -16.935 1.00 98.44 192 PHE A C 1
ATOM 1588 O O . PHE A 1 192 ? 13.924 -2.693 -16.925 1.00 98.44 192 PHE A O 1
ATOM 1595 N N . PHE A 1 193 ? 11.967 -2.083 -17.847 1.00 98.06 193 PHE A N 1
ATOM 1596 C CA . PHE A 1 193 ? 12.527 -1.308 -18.952 1.00 98.06 193 PHE A CA 1
ATOM 1597 C C . PHE A 1 193 ? 12.231 0.184 -18.792 1.00 98.06 193 PHE A C 1
ATOM 1599 O O . PHE A 1 193 ? 11.248 0.579 -18.170 1.00 98.06 193 PHE A O 1
ATOM 1606 N N . ASN A 1 194 ? 13.041 1.035 -19.427 1.00 96.81 194 ASN A N 1
ATOM 1607 C CA . ASN A 1 194 ? 12.825 2.486 -19.531 1.00 96.81 194 ASN A CA 1
ATOM 1608 C C . ASN A 1 194 ? 12.897 3.276 -18.210 1.00 96.81 194 ASN A C 1
ATOM 1610 O O . ASN A 1 194 ? 12.522 4.456 -18.173 1.00 96.81 194 ASN A O 1
ATOM 1614 N N . HIS A 1 195 ? 13.429 2.702 -17.132 1.00 96.69 195 HIS A N 1
ATOM 1615 C CA . HIS A 1 195 ? 13.755 3.461 -15.925 1.00 96.69 195 HIS A CA 1
ATOM 1616 C C . HIS A 1 195 ? 14.788 4.569 -16.236 1.00 96.69 195 HIS A C 1
ATOM 1618 O O . HIS A 1 195 ? 15.652 4.380 -17.084 1.00 96.69 195 HIS A O 1
ATOM 1624 N N . LYS A 1 196 ? 14.670 5.768 -15.639 1.00 95.62 196 LYS A N 1
ATOM 1625 C CA . LYS A 1 196 ? 15.573 6.909 -15.951 1.00 95.62 196 LYS A CA 1
ATOM 1626 C C . LYS A 1 196 ? 16.702 7.111 -14.956 1.00 95.62 196 LYS A C 1
ATOM 1628 O O . LYS A 1 196 ? 17.662 7.806 -15.267 1.00 95.62 196 LYS A O 1
ATOM 1633 N N . LYS A 1 197 ? 16.490 6.646 -13.735 1.00 96.56 197 LYS A N 1
ATOM 1634 C CA . LYS A 1 197 ? 17.416 6.828 -12.631 1.00 96.56 197 LYS A CA 1
ATOM 1635 C C . LYS A 1 197 ? 18.456 5.705 -12.649 1.00 96.56 197 LYS A C 1
ATOM 1637 O O . LYS A 1 197 ? 18.423 4.851 -13.541 1.00 96.56 197 LYS A O 1
ATOM 1642 N N . GLU A 1 198 ? 19.392 5.753 -11.709 1.00 97.31 198 GLU A N 1
ATOM 1643 C CA . GLU A 1 198 ? 20.383 4.691 -11.537 1.00 97.31 198 GLU A CA 1
ATOM 1644 C C . GLU A 1 198 ? 19.683 3.347 -11.312 1.00 97.31 198 GLU A C 1
ATOM 1646 O O . GLU A 1 198 ? 18.596 3.299 -10.727 1.00 97.31 198 GLU A O 1
ATOM 1651 N N . LEU A 1 199 ? 20.289 2.259 -11.796 1.00 97.62 199 LEU A N 1
ATOM 1652 C CA . LEU A 1 199 ? 19.742 0.928 -11.563 1.00 97.62 199 LEU A CA 1
ATOM 1653 C C . LEU A 1 199 ? 19.723 0.640 -10.051 1.00 97.62 199 LEU A C 1
ATOM 1655 O O . LEU A 1 199 ? 20.685 0.962 -9.346 1.00 97.62 199 LEU A O 1
ATOM 1659 N N . PRO A 1 200 ? 18.615 0.096 -9.523 1.00 97.12 200 PRO A N 1
ATOM 1660 C CA . PRO A 1 200 ? 18.491 -0.166 -8.097 1.00 97.12 200 PRO A CA 1
ATOM 1661 C C . PRO A 1 200 ? 19.510 -1.234 -7.666 1.00 97.12 200 PRO A C 1
ATOM 1663 O O . PRO A 1 200 ? 19.667 -2.198 -8.390 1.00 97.12 200 PRO A O 1
ATOM 1666 N N . PRO A 1 201 ? 20.209 -1.124 -6.523 1.00 96.50 201 PRO A N 1
ATOM 1667 C CA . PRO A 1 201 ? 21.274 -2.073 -6.184 1.00 96.50 201 PRO A CA 1
ATOM 1668 C C . PRO A 1 201 ? 20.803 -3.535 -6.139 1.00 96.50 201 PRO A C 1
ATOM 1670 O O . PRO A 1 201 ? 19.769 -3.836 -5.539 1.00 96.50 201 PRO A O 1
ATOM 1673 N N . ILE A 1 202 ? 21.587 -4.456 -6.703 1.00 97.62 202 ILE A N 1
ATOM 1674 C CA . ILE A 1 202 ? 21.330 -5.901 -6.597 1.00 97.62 202 ILE A CA 1
ATOM 1675 C C . ILE A 1 202 ? 21.329 -6.325 -5.118 1.00 97.62 202 ILE A C 1
ATOM 1677 O O . ILE A 1 202 ? 22.164 -5.873 -4.334 1.00 97.62 202 ILE A O 1
ATOM 1681 N N . GLY A 1 203 ? 20.381 -7.183 -4.737 1.00 97.44 203 GLY A N 1
ATOM 1682 C CA . GLY A 1 203 ? 20.156 -7.662 -3.368 1.00 97.44 203 GLY A CA 1
ATOM 1683 C C . GLY A 1 203 ? 19.301 -6.731 -2.502 1.00 97.44 203 GLY A C 1
ATOM 1684 O O . GLY A 1 203 ? 18.949 -7.079 -1.373 1.00 97.44 203 GLY A O 1
ATOM 1685 N N . SER A 1 204 ? 18.950 -5.545 -3.008 1.00 97.69 204 SER A N 1
ATOM 1686 C CA . SER A 1 204 ? 18.036 -4.632 -2.321 1.00 97.69 204 SER A CA 1
ATOM 1687 C C . SER A 1 204 ? 16.570 -5.019 -2.535 1.00 97.69 204 SER A C 1
ATOM 1689 O O . SER A 1 204 ? 16.224 -5.684 -3.515 1.00 97.69 204 SER A O 1
ATOM 1691 N N . ILE A 1 205 ? 15.700 -4.602 -1.612 1.00 98.38 205 ILE A N 1
ATOM 1692 C CA . ILE A 1 205 ? 14.261 -4.880 -1.667 1.00 98.38 205 ILE A CA 1
ATOM 1693 C C . ILE A 1 205 ? 13.531 -3.682 -2.266 1.00 98.38 205 ILE A C 1
ATOM 1695 O O . ILE A 1 205 ? 13.532 -2.596 -1.690 1.00 98.38 205 ILE A O 1
ATOM 1699 N N . LEU A 1 206 ? 12.889 -3.874 -3.414 1.00 98.44 206 LEU A N 1
ATOM 1700 C CA . LEU A 1 206 ? 11.980 -2.906 -4.009 1.00 98.44 206 LEU A CA 1
ATOM 1701 C C . LEU A 1 206 ? 10.595 -3.046 -3.368 1.00 98.44 206 LEU A C 1
ATOM 1703 O O . LEU A 1 206 ? 9.862 -3.985 -3.665 1.00 98.44 206 LEU A O 1
ATOM 1707 N N . THR A 1 207 ? 10.207 -2.071 -2.552 1.00 97.88 207 THR A N 1
ATOM 1708 C CA . THR A 1 207 ? 8.856 -1.961 -1.989 1.00 97.88 207 THR A CA 1
ATOM 1709 C C . THR A 1 207 ? 8.004 -1.050 -2.864 1.00 97.88 207 THR A C 1
ATOM 1711 O O . THR A 1 207 ? 8.391 0.082 -3.168 1.00 97.88 207 THR A O 1
ATOM 1714 N N . THR A 1 208 ? 6.802 -1.498 -3.211 1.00 97.00 208 THR A N 1
ATOM 1715 C CA . THR A 1 208 ? 5.824 -0.769 -4.028 1.00 97.00 208 THR A CA 1
ATOM 1716 C C . THR A 1 208 ? 4.548 -0.544 -3.224 1.00 97.00 208 THR A C 1
ATOM 1718 O O . THR A 1 208 ? 4.095 -1.434 -2.507 1.00 97.00 208 THR A O 1
ATOM 1721 N N . LYS A 1 209 ? 3.989 0.667 -3.274 1.00 93.38 209 LYS A N 1
ATOM 1722 C CA . LYS A 1 209 ? 2.879 1.066 -2.391 1.00 93.38 209 LYS A CA 1
ATOM 1723 C C . LYS A 1 209 ? 1.647 1.536 -3.148 1.00 93.38 209 LYS A C 1
ATOM 1725 O O . LYS A 1 209 ? 0.745 2.059 -2.511 1.00 93.38 209 LYS A O 1
ATOM 1730 N N . GLY A 1 210 ? 1.610 1.423 -4.473 1.00 93.62 210 GLY A N 1
ATOM 1731 C CA . GLY A 1 210 ? 0.520 1.971 -5.277 1.00 93.62 210 GLY A CA 1
ATOM 1732 C C . GLY A 1 210 ? 0.511 3.500 -5.326 1.00 93.62 210 GLY A C 1
ATOM 1733 O O . GLY A 1 210 ? 1.356 4.190 -4.735 1.00 93.62 210 GLY A O 1
ATOM 1734 N N . GLN A 1 211 ? -0.410 4.056 -6.115 1.00 89.75 211 GLN A N 1
ATOM 1735 C CA . GLN A 1 211 ? -0.483 5.500 -6.343 1.00 89.75 211 GLN A CA 1
ATOM 1736 C C . GLN A 1 211 ? -0.762 6.283 -5.061 1.00 89.75 211 GLN A C 1
ATOM 1738 O O . GLN A 1 211 ? -1.596 5.911 -4.230 1.00 89.75 211 GLN A O 1
ATOM 1743 N N . GLN A 1 212 ? -0.123 7.449 -4.963 1.00 84.75 212 GLN A N 1
ATOM 1744 C CA . GLN A 1 212 ? -0.370 8.385 -3.875 1.00 84.75 212 GLN A CA 1
ATOM 1745 C C . GLN A 1 212 ? -1.864 8.726 -3.786 1.00 84.75 212 GLN A C 1
ATOM 1747 O O . GLN A 1 212 ? -2.485 9.138 -4.765 1.00 84.75 212 GLN A O 1
ATOM 1752 N N . GLY A 1 213 ? -2.430 8.557 -2.593 1.00 82.12 213 GLY A N 1
ATOM 1753 C CA . GLY A 1 213 ? -3.845 8.793 -2.311 1.00 82.12 213 GLY A CA 1
ATOM 1754 C C . GLY A 1 213 ? -4.690 7.524 -2.401 1.00 82.12 213 GLY A C 1
ATOM 1755 O O . GLY A 1 213 ? -5.530 7.317 -1.535 1.00 82.12 213 GLY A O 1
ATOM 1756 N N . LEU A 1 214 ? -4.454 6.638 -3.377 1.00 84.56 214 LEU A N 1
ATOM 1757 C CA . LEU A 1 214 ? -5.054 5.291 -3.365 1.00 84.56 214 LEU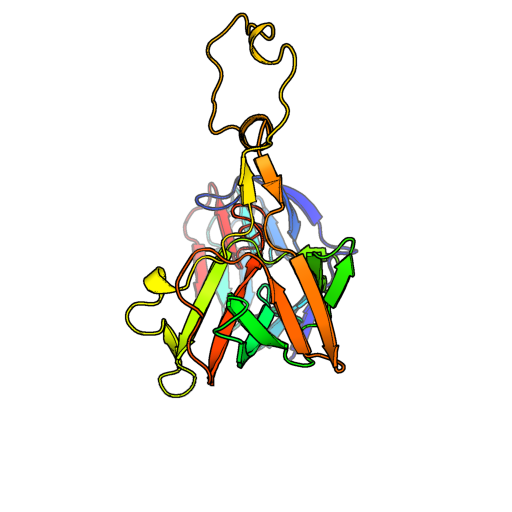 A CA 1
ATOM 1758 C C . LEU A 1 214 ? -4.434 4.408 -2.274 1.00 84.56 214 LEU A C 1
ATOM 1760 O O . LEU A 1 214 ? -5.100 3.546 -1.721 1.00 84.56 214 LEU A O 1
ATOM 1764 N N . ASN A 1 215 ? -3.194 4.700 -1.894 1.00 83.75 215 ASN A N 1
ATOM 1765 C CA . ASN A 1 215 ? -2.461 4.015 -0.835 1.00 83.75 215 ASN A CA 1
ATOM 1766 C C . ASN A 1 215 ? -2.686 4.570 0.583 1.00 83.75 215 ASN A C 1
ATOM 1768 O O . ASN A 1 215 ? -1.931 4.259 1.500 1.00 83.75 215 ASN A O 1
ATOM 1772 N N . ARG A 1 216 ? -3.694 5.431 0.766 1.00 85.12 216 ARG A N 1
ATOM 1773 C CA . ARG A 1 216 ? -4.024 6.086 2.044 1.00 85.12 216 ARG A CA 1
ATOM 1774 C C . ARG A 1 216 ? -5.527 6.043 2.315 1.00 85.12 216 ARG A C 1
ATOM 1776 O O . ARG A 1 216 ? -6.144 7.085 2.521 1.00 85.12 216 ARG A O 1
ATOM 1783 N N . VAL A 1 217 ? -6.113 4.850 2.260 1.00 84.81 217 VAL A N 1
ATOM 1784 C CA . VAL A 1 217 ? -7.578 4.655 2.309 1.00 84.81 217 VAL A CA 1
ATOM 1785 C C . VAL A 1 217 ? -8.073 3.870 3.526 1.00 84.81 217 VAL A C 1
ATOM 1787 O O . VAL A 1 217 ? -9.265 3.882 3.804 1.00 84.81 217 VAL A O 1
ATOM 1790 N N . ALA A 1 218 ? -7.175 3.212 4.259 1.00 89.44 218 ALA A N 1
ATOM 1791 C CA . ALA A 1 218 ? -7.526 2.292 5.339 1.00 89.44 218 ALA A CA 1
ATOM 1792 C C . ALA A 1 218 ? -6.604 2.480 6.560 1.00 89.44 218 ALA A C 1
ATOM 1794 O O . ALA A 1 218 ? -5.791 1.605 6.856 1.00 89.44 218 ALA A O 1
ATOM 1795 N N . PRO A 1 219 ? -6.652 3.636 7.253 1.00 91.81 219 PRO A N 1
ATOM 1796 C CA . PRO A 1 219 ? -5.987 3.747 8.549 1.00 91.81 219 PRO A CA 1
ATOM 1797 C C . PRO A 1 219 ? -6.618 2.754 9.538 1.00 91.81 219 PRO A C 1
ATOM 1799 O O . PRO A 1 219 ? -7.806 2.470 9.439 1.00 91.81 219 PRO A O 1
ATOM 1802 N N . ALA A 1 220 ? -5.852 2.248 10.510 1.00 93.38 220 ALA A N 1
ATOM 1803 C CA . ALA A 1 220 ? -6.388 1.326 11.520 1.00 93.38 220 ALA A CA 1
ATOM 1804 C C . ALA A 1 220 ? -7.507 1.973 12.358 1.00 93.38 220 ALA A C 1
ATOM 1806 O O . ALA A 1 220 ? -8.503 1.343 12.704 1.00 93.38 220 ALA A O 1
ATOM 1807 N N . VAL A 1 221 ? -7.338 3.255 12.679 1.00 95.06 221 VAL A N 1
ATOM 1808 C CA . VAL A 1 221 ? -8.227 3.998 13.568 1.00 95.06 221 VAL A CA 1
ATOM 1809 C C . VAL A 1 221 ? -8.486 5.371 12.976 1.00 95.06 221 VAL A C 1
ATOM 1811 O O . VAL A 1 221 ? -7.562 6.072 12.559 1.00 95.06 221 VAL A O 1
ATOM 1814 N N . SER A 1 222 ? -9.752 5.766 12.973 1.00 95.12 222 SER A N 1
ATOM 1815 C CA . SER A 1 222 ? -10.181 7.123 12.667 1.00 95.12 222 SER A CA 1
ATOM 1816 C C . SER A 1 222 ? -11.023 7.653 13.817 1.00 95.12 222 SER A C 1
ATOM 1818 O O . SER A 1 222 ? -12.006 7.020 14.193 1.00 95.12 222 SER A O 1
ATOM 1820 N N . VAL A 1 223 ? -10.647 8.815 14.353 1.00 95.56 223 VAL A N 1
ATOM 1821 C CA . VAL A 1 223 ? -11.374 9.507 15.423 1.00 95.56 223 VAL A CA 1
ATOM 1822 C C . VAL A 1 223 ? -11.749 10.895 14.930 1.00 95.56 223 VAL A C 1
ATOM 1824 O O . VAL A 1 223 ? -10.880 11.665 14.513 1.00 95.56 223 VAL A O 1
ATOM 1827 N N . LYS A 1 224 ? -13.040 11.229 14.963 1.00 95.19 224 LYS A N 1
ATOM 1828 C CA . LYS A 1 224 ? -13.546 12.507 14.457 1.00 95.19 224 LYS A CA 1
ATOM 1829 C C . LYS A 1 224 ? -14.658 13.059 15.337 1.00 95.19 224 LYS A C 1
ATOM 1831 O O . LYS A 1 224 ? -15.615 12.358 15.627 1.00 95.19 224 LYS A O 1
ATOM 1836 N N . ALA A 1 225 ? -14.565 14.345 15.677 1.00 95.94 225 ALA A N 1
ATOM 1837 C CA . ALA A 1 225 ? -15.580 15.037 16.480 1.00 95.94 225 ALA A CA 1
ATO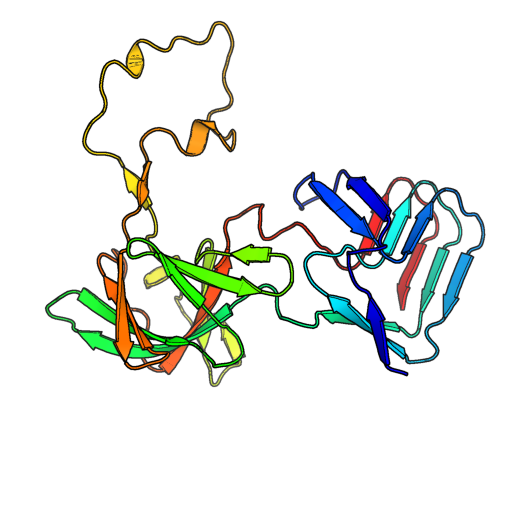M 1838 C C . ALA A 1 225 ? -15.924 14.293 17.788 1.00 95.94 225 ALA A C 1
ATOM 1840 O O . ALA A 1 225 ? -17.070 14.287 18.220 1.00 95.94 225 ALA A O 1
ATOM 1841 N N . SER A 1 226 ? -14.920 13.663 18.399 1.00 97.19 226 SER A N 1
ATOM 1842 C CA . SER A 1 226 ? -15.061 12.846 19.604 1.00 97.19 226 SER A CA 1
ATOM 1843 C C . SER A 1 226 ? -14.164 13.376 20.715 1.00 97.19 226 SER A C 1
ATOM 1845 O O . SER A 1 226 ? -13.164 14.049 20.445 1.00 97.19 226 SER A O 1
ATOM 1847 N N . LYS A 1 227 ? -14.507 13.062 21.963 1.00 97.50 227 LYS A N 1
ATOM 1848 C CA . LYS A 1 227 ? -13.779 13.504 23.157 1.00 97.50 227 LYS A CA 1
ATOM 1849 C C . LYS A 1 227 ? -13.423 12.305 24.039 1.00 97.50 227 LYS A C 1
ATOM 1851 O O . LYS A 1 227 ? -14.157 11.326 24.081 1.00 97.50 227 LYS A O 1
ATOM 1856 N N . ASP A 1 228 ? -12.298 12.388 24.746 1.00 97.50 228 ASP A N 1
ATOM 1857 C CA . ASP A 1 228 ? -11.884 11.384 25.737 1.00 97.50 228 ASP A CA 1
ATOM 1858 C C . ASP A 1 228 ? -11.737 9.962 25.138 1.00 97.50 228 ASP A C 1
ATOM 1860 O O . ASP A 1 228 ? -12.159 8.975 25.736 1.00 97.50 228 ASP A O 1
ATOM 1864 N N . PHE A 1 229 ? -11.144 9.862 23.938 1.00 97.75 229 PHE A N 1
ATOM 1865 C CA . PHE A 1 229 ? -10.778 8.591 23.295 1.00 97.75 229 PHE A CA 1
ATOM 1866 C C . PHE A 1 229 ? -9.443 8.058 23.832 1.00 97.75 229 PHE A C 1
ATOM 1868 O O . PHE A 1 229 ? -8.469 8.812 23.921 1.00 97.75 229 PHE A O 1
ATOM 1875 N N . LYS A 1 230 ? -9.382 6.757 24.128 1.00 97.38 230 LYS A N 1
ATOM 1876 C CA . LYS A 1 230 ? -8.168 6.044 24.547 1.00 97.38 230 LYS A CA 1
ATOM 1877 C C . LYS A 1 230 ? -7.973 4.769 23.736 1.00 97.38 230 LYS A C 1
ATOM 1879 O O . LYS A 1 230 ? -8.945 4.099 23.385 1.00 97.38 230 LYS A O 1
ATOM 1884 N N . MET A 1 231 ? -6.712 4.444 23.469 1.00 95.31 231 MET A N 1
ATOM 1885 C CA . MET A 1 231 ? -6.329 3.174 22.870 1.00 95.31 231 MET A CA 1
ATOM 1886 C C . MET A 1 231 ? -4.985 2.695 23.415 1.00 95.31 231 MET A C 1
ATOM 1888 O O . MET A 1 231 ? -4.034 3.482 23.439 1.00 95.31 231 MET A O 1
ATOM 1892 N N . ASP A 1 232 ? -4.938 1.429 23.821 1.00 87.00 232 ASP A N 1
ATOM 1893 C CA . ASP A 1 232 ? -3.818 0.757 24.492 1.00 87.00 232 ASP A CA 1
ATOM 1894 C C . ASP A 1 232 ? -3.636 -0.710 24.062 1.00 87.00 232 ASP A C 1
ATOM 1896 O O . ASP A 1 232 ? -4.633 -1.455 23.889 1.00 87.00 232 ASP A O 1
#

Organism: NCBI:txid367791

Secondary structure (DSSP, 8-state):
-EEEE-GGGSEEEEE--TTS--EEEEEEEEEES-EEEEEEEEEEEEEEPSSEEEEEEES-EEEEEEEEEEEESS-SSEEEEEEEEETTTTEEEEEE-TTS-EEEETTEEEEEETTEEE-SBSEEEEETTTTEEPTTGGGT-S---EEE-S---SGGG---SS---TTSTTGGGTTEEE--EEEEEETTEEEEE---SPPPPTT-EEEE-BSTTTTSS--SEEEES-EEEEE-

Sequence (232 aa):
GVYHFYPDKGLNQFVYLSNHRDVFVRTAFPIINYDGFTIDGQGSTFIFHGTMLPFHVMESQNVEIKNVTVDWAMAFHSEGEVVKHDEKNHTFDVKFFDEYPYELRNGEINFIKEYYEHDLGQTIIYDKERKAISYNCIASTPISTVQKTKVRHNTDKVKYKYKVDKADLTLRKNGIENRISMEEVEPGVVRFFNHKKELPPIGSILTTKGQQGLNRVAPAVSVKASKDFKMD

Radius of gyration: 21.38 Å; chains: 1; bounding box: 47×47×58 Å